Protein AF-A0A0C4Y9B1-F1 (afdb_monomer)

Structure (mmCIF, N/CA/C/O backbone):
data_AF-A0A0C4Y9B1-F1
#
_entry.id   AF-A0A0C4Y9B1-F1
#
loop_
_atom_site.group_PDB
_atom_site.id
_atom_site.type_symbol
_atom_site.label_atom_id
_atom_site.label_alt_id
_atom_site.label_comp_id
_atom_site.label_asym_id
_atom_site.label_entity_id
_atom_site.label_seq_id
_atom_site.pdbx_PDB_ins_code
_atom_site.Cartn_x
_atom_site.Cartn_y
_atom_site.Cartn_z
_atom_site.occupancy
_atom_site.B_iso_or_equiv
_atom_site.auth_seq_id
_atom_site.auth_comp_id
_atom_site.auth_asym_id
_atom_site.auth_atom_id
_atom_site.pdbx_PDB_model_num
ATOM 1 N N . MET A 1 1 ? -3.263 -5.135 20.969 1.00 32.53 1 MET A N 1
ATOM 2 C CA . MET A 1 1 ? -2.831 -5.741 19.691 1.00 32.53 1 MET A CA 1
ATOM 3 C C . MET A 1 1 ? -3.818 -5.297 18.628 1.00 32.53 1 MET A C 1
ATOM 5 O O . MET A 1 1 ? -5.008 -5.375 18.894 1.00 32.53 1 MET A O 1
ATOM 9 N N . MET A 1 2 ? -3.345 -4.791 17.492 1.00 37.66 2 MET A N 1
ATOM 10 C CA . MET A 1 2 ? -4.197 -4.364 16.378 1.00 37.66 2 MET A CA 1
ATOM 11 C C . MET A 1 2 ? -4.098 -5.418 15.277 1.00 37.66 2 MET A C 1
ATOM 13 O O . MET A 1 2 ? -2.991 -5.728 14.841 1.00 37.66 2 MET A O 1
ATOM 17 N N . ILE A 1 3 ? -5.230 -5.993 14.874 1.00 51.34 3 ILE A N 1
ATOM 18 C CA . I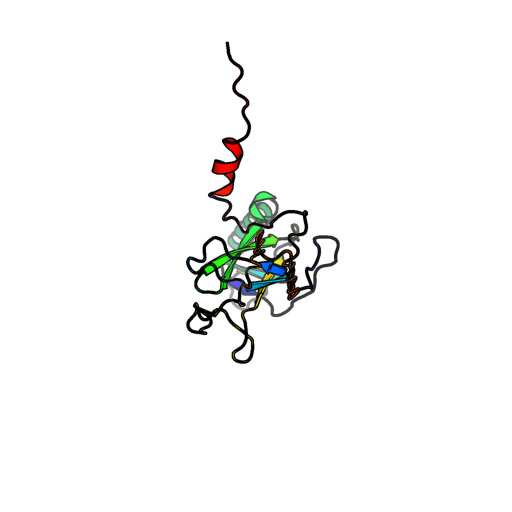LE A 1 3 ? -5.309 -6.931 13.748 1.00 51.34 3 ILE A CA 1
ATOM 19 C C . ILE A 1 3 ? -6.071 -6.221 12.631 1.00 51.34 3 ILE A C 1
ATOM 21 O O . ILE A 1 3 ? -7.162 -5.700 12.860 1.00 51.34 3 ILE A O 1
ATOM 25 N N . VAL A 1 4 ? -5.484 -6.193 11.435 1.00 55.16 4 VAL A N 1
ATOM 26 C CA . VAL A 1 4 ? -6.086 -5.598 10.236 1.00 55.16 4 VAL A CA 1
ATOM 27 C C . VAL A 1 4 ? -6.413 -6.719 9.257 1.00 55.16 4 VAL A C 1
ATOM 29 O O . VAL A 1 4 ? -5.535 -7.509 8.911 1.00 55.16 4 VAL A O 1
ATOM 32 N N . ALA A 1 5 ? -7.669 -6.784 8.813 1.00 50.16 5 ALA A N 1
ATOM 33 C CA . ALA A 1 5 ? -8.114 -7.686 7.755 1.00 50.16 5 ALA A CA 1
ATOM 34 C C . ALA A 1 5 ? -8.510 -6.865 6.519 1.00 50.16 5 ALA A C 1
ATOM 36 O O . ALA A 1 5 ? -9.273 -5.901 6.615 1.00 50.16 5 ALA A O 1
ATOM 37 N N . LEU A 1 6 ? -7.975 -7.239 5.356 1.00 62.34 6 LEU A N 1
ATOM 38 C CA . LEU A 1 6 ? -8.287 -6.609 4.072 1.00 62.34 6 LEU A CA 1
ATOM 39 C C . LEU A 1 6 ? -9.247 -7.518 3.297 1.00 62.34 6 LEU A C 1
ATOM 41 O O . LEU A 1 6 ? -8.957 -8.701 3.112 1.00 62.34 6 LEU A O 1
ATOM 45 N N . ALA A 1 7 ? -10.389 -6.983 2.858 1.00 57.16 7 ALA A N 1
ATOM 46 C CA . ALA A 1 7 ? -11.336 -7.725 2.028 1.00 57.16 7 ALA A CA 1
ATOM 47 C C . ALA A 1 7 ? -10.800 -7.896 0.592 1.00 57.16 7 ALA A C 1
ATOM 49 O O . ALA A 1 7 ? -9.982 -7.105 0.121 1.00 57.16 7 ALA A O 1
ATOM 50 N N . LYS A 1 8 ? -11.291 -8.917 -0.129 1.00 62.53 8 LYS A N 1
ATOM 51 C CA . LYS A 1 8 ? -10.978 -9.173 -1.554 1.00 62.53 8 LYS A CA 1
ATOM 52 C C . LYS A 1 8 ? -11.683 -8.182 -2.505 1.00 62.53 8 LYS A C 1
ATOM 54 O O . LYS A 1 8 ? -11.513 -8.256 -3.721 1.00 62.53 8 LYS A O 1
ATOM 59 N N . ASP A 1 9 ? -12.471 -7.264 -1.961 1.00 70.75 9 ASP A N 1
ATOM 60 C CA . ASP A 1 9 ? -13.374 -6.410 -2.720 1.00 70.75 9 ASP A CA 1
ATOM 61 C C . ASP A 1 9 ? -12.625 -5.180 -3.239 1.00 70.75 9 ASP A C 1
ATOM 63 O O . ASP A 1 9 ? -12.443 -4.185 -2.538 1.00 70.75 9 ASP A O 1
ATOM 67 N N . TYR A 1 10 ? -12.155 -5.283 -4.480 1.00 75.62 10 TYR A N 1
ATOM 68 C CA . TYR A 1 10 ? -11.669 -4.149 -5.257 1.00 75.62 10 TYR A CA 1
ATOM 69 C C . TYR A 1 10 ? -12.849 -3.484 -5.966 1.00 75.62 10 TYR A C 1
ATOM 71 O O . TYR A 1 10 ? -13.583 -4.145 -6.707 1.00 75.62 10 TYR A O 1
ATOM 79 N N . VAL A 1 11 ? -13.003 -2.174 -5.776 1.00 83.69 11 VAL A N 1
ATOM 80 C CA . VAL A 1 11 ? -13.941 -1.344 -6.536 1.00 83.69 11 VAL A CA 1
ATOM 81 C C . VAL A 1 11 ? -13.133 -0.273 -7.273 1.00 83.69 11 VAL A C 1
ATOM 83 O O . VAL A 1 11 ? -12.327 0.411 -6.643 1.00 83.69 11 VAL A O 1
ATOM 86 N N . PRO A 1 12 ? -13.283 -0.113 -8.599 1.00 80.56 12 PRO A N 1
ATOM 87 C CA . PRO A 1 12 ? -12.592 0.956 -9.309 1.00 80.56 12 PRO A CA 1
ATOM 88 C C . PRO A 1 12 ? -13.104 2.323 -8.838 1.00 80.56 12 PRO A C 1
ATOM 90 O O . PRO A 1 12 ? -14.313 2.536 -8.741 1.00 80.56 12 PRO A O 1
ATOM 93 N N . VAL A 1 13 ? -12.182 3.252 -8.575 1.00 82.94 13 VAL A N 1
ATOM 94 C CA . VAL A 1 13 ? -12.509 4.631 -8.165 1.00 82.94 13 VAL A CA 1
ATOM 95 C C . VAL A 1 13 ? -13.160 5.378 -9.330 1.00 82.94 13 VAL A C 1
ATOM 97 O O . VAL A 1 13 ? -12.768 5.177 -10.486 1.00 82.94 13 VAL A O 1
ATOM 100 N N . SER A 1 14 ? -14.114 6.273 -9.041 1.00 77.44 14 SER A N 1
ATOM 101 C CA . SER A 1 14 ? -14.621 7.217 -10.045 1.00 77.44 14 SER A CA 1
ATOM 102 C C . SER A 1 14 ? -13.496 8.131 -10.556 1.00 77.44 14 SER A C 1
ATOM 104 O O . SER A 1 14 ? -12.509 8.392 -9.866 1.00 77.44 14 SER A O 1
ATOM 106 N N . GLY A 1 15 ? -13.637 8.651 -11.778 1.00 74.88 15 GLY A N 1
ATOM 107 C CA . GLY A 1 15 ? -12.625 9.514 -12.406 1.00 74.88 15 GLY A CA 1
ATOM 108 C C . GLY A 1 15 ? -12.400 10.874 -11.726 1.00 74.88 15 GLY A C 1
ATOM 109 O O . GLY A 1 15 ? -11.595 11.659 -12.220 1.00 74.88 15 GLY A O 1
ATOM 110 N N . ASP A 1 16 ? -13.092 11.167 -10.622 1.00 76.56 16 ASP A N 1
ATOM 111 C CA . ASP A 1 16 ? -13.051 12.465 -9.939 1.00 76.56 16 ASP A CA 1
ATOM 112 C C . ASP A 1 16 ? -11.804 12.646 -9.061 1.00 76.56 16 ASP A C 1
ATOM 114 O O . ASP A 1 16 ? -11.377 13.772 -8.812 1.00 76.56 16 ASP A O 1
ATOM 118 N N . PHE A 1 17 ? -11.213 11.553 -8.567 1.00 67.25 17 PHE A N 1
ATOM 119 C CA . PHE A 1 17 ? -10.066 11.630 -7.658 1.00 67.25 17 PHE A CA 1
ATOM 120 C C . PHE A 1 17 ? -8.735 11.704 -8.401 1.00 67.25 17 PHE A C 1
ATOM 122 O O . PHE A 1 17 ? -7.834 12.448 -8.014 1.00 67.25 17 PHE A O 1
ATOM 129 N N . SER A 1 18 ? -8.595 10.911 -9.461 1.00 70.44 18 SER A N 1
ATOM 130 C CA . SER A 1 18 ? -7.448 10.979 -10.351 1.00 70.44 18 SER A CA 1
ATOM 131 C C . SER A 1 18 ? -7.716 10.222 -11.655 1.00 70.44 18 SER A C 1
ATOM 133 O O . SER A 1 18 ? -8.688 9.476 -11.791 1.00 70.44 18 SER A O 1
ATOM 135 N N . ARG A 1 19 ? -6.829 10.417 -12.631 1.00 78.38 19 ARG A N 1
ATOM 136 C CA . ARG A 1 19 ? -6.880 9.727 -13.914 1.00 78.38 19 ARG A CA 1
ATOM 137 C C . ARG A 1 19 ? -6.319 8.312 -13.773 1.00 78.38 19 ARG A C 1
ATOM 139 O O . ARG A 1 19 ? -5.150 8.134 -13.445 1.00 78.38 19 ARG A O 1
ATOM 146 N N . GLN A 1 20 ? -7.129 7.310 -14.105 1.00 79.50 20 GLN A N 1
ATOM 147 C CA . GLN A 1 20 ? -6.614 5.964 -14.352 1.00 79.50 20 GLN A CA 1
ATOM 148 C C . GLN A 1 20 ? -5.718 5.998 -15.597 1.00 79.50 20 GLN A C 1
ATOM 150 O O . GLN A 1 20 ? -6.150 6.437 -16.668 1.00 79.50 20 GLN A O 1
ATOM 155 N N . VAL A 1 21 ? -4.471 5.551 -15.457 1.00 84.38 21 VAL A N 1
ATOM 156 C CA . VAL A 1 21 ? -3.518 5.471 -16.569 1.00 84.38 21 VAL A CA 1
ATOM 157 C C . VAL A 1 21 ? -3.590 4.056 -17.127 1.00 84.38 21 VAL A C 1
ATOM 159 O O . VAL A 1 21 ? -2.920 3.137 -16.654 1.00 84.38 21 VAL A O 1
ATOM 162 N N . GLY A 1 22 ? -4.505 3.873 -18.082 1.00 84.31 22 GLY A N 1
ATOM 163 C CA . GLY A 1 22 ? -4.752 2.578 -18.721 1.00 84.31 22 GLY A CA 1
ATOM 164 C C . GLY A 1 22 ? -3.668 2.164 -19.718 1.00 84.31 22 GLY A C 1
ATOM 165 O O . GLY A 1 22 ? -3.487 0.965 -19.944 1.00 84.31 22 GLY A O 1
ATOM 166 N N . ASP A 1 23 ? -2.946 3.136 -20.275 1.00 92.31 23 ASP A N 1
ATOM 167 C CA . ASP A 1 23 ? -1.876 2.919 -21.246 1.00 92.31 23 ASP A CA 1
ATOM 168 C C . ASP A 1 23 ? -0.535 2.693 -20.543 1.00 92.31 23 ASP A C 1
ATOM 170 O O . ASP A 1 23 ? -0.234 3.328 -19.537 1.00 92.31 23 ASP A O 1
ATOM 174 N N . ASP A 1 24 ? 0.271 1.772 -21.074 1.00 92.50 24 ASP A N 1
ATOM 175 C CA . ASP A 1 24 ? 1.625 1.521 -20.577 1.00 92.50 24 ASP A CA 1
ATOM 176 C C . ASP A 1 24 ? 2.508 2.762 -20.819 1.00 92.50 24 ASP A C 1
ATOM 178 O O . ASP A 1 24 ? 2.794 3.110 -21.967 1.00 92.50 24 ASP A O 1
ATOM 182 N N . GLU A 1 25 ? 2.999 3.385 -19.748 1.00 92.62 25 GLU A N 1
ATOM 183 C CA . GLU A 1 25 ? 3.989 4.460 -19.818 1.00 92.62 25 GLU A CA 1
ATOM 184 C C . GLU A 1 25 ? 5.400 3.906 -19.630 1.00 92.62 25 GLU A C 1
ATOM 186 O O . GLU A 1 25 ? 5.662 3.065 -18.770 1.00 92.62 25 GLU A O 1
ATOM 191 N N . TRP A 1 26 ? 6.333 4.372 -20.452 1.00 92.38 26 TRP A N 1
ATOM 192 C CA . TRP A 1 26 ? 7.733 3.978 -20.357 1.00 92.38 26 TRP A CA 1
ATOM 193 C C . TRP A 1 26 ? 8.410 4.713 -19.207 1.00 92.38 26 TRP A C 1
ATOM 195 O O . TRP A 1 26 ? 8.411 5.943 -19.168 1.00 92.38 26 TRP A O 1
ATOM 205 N N . ILE A 1 27 ? 9.030 3.961 -18.302 1.00 93.50 27 ILE A N 1
ATOM 206 C CA . ILE A 1 27 ? 9.718 4.513 -17.138 1.00 93.50 27 ILE A CA 1
ATOM 207 C C . ILE A 1 27 ? 11.128 3.944 -17.003 1.00 93.50 27 ILE A C 1
ATOM 209 O O . ILE A 1 27 ? 11.396 2.788 -17.338 1.00 93.50 27 ILE A O 1
ATOM 213 N N . THR A 1 28 ? 12.010 4.756 -16.431 1.00 92.88 28 THR A N 1
ATOM 214 C CA . THR A 1 28 ? 13.295 4.317 -15.888 1.00 92.88 28 THR A CA 1
ATOM 215 C C . THR A 1 28 ? 13.247 4.553 -14.389 1.00 92.88 28 THR A C 1
ATOM 217 O O . THR A 1 28 ? 12.944 5.663 -13.952 1.00 92.88 28 THR A O 1
ATOM 220 N N . VAL A 1 29 ? 13.521 3.521 -13.594 1.00 90.50 29 VAL A N 1
ATOM 221 C CA . VAL A 1 29 ? 13.530 3.647 -12.132 1.00 90.50 29 VAL A CA 1
ATOM 222 C C . VAL A 1 29 ? 14.827 4.350 -11.716 1.00 90.50 29 VAL A C 1
ATOM 224 O O . VAL A 1 29 ? 15.897 3.817 -11.999 1.00 90.50 29 VAL A O 1
ATOM 227 N N . PRO A 1 30 ? 14.781 5.512 -11.035 1.00 89.69 30 PRO A N 1
ATOM 228 C CA . PRO A 1 30 ? 15.995 6.268 -10.709 1.00 89.69 30 PRO A CA 1
ATOM 229 C C . PRO A 1 30 ? 17.004 5.505 -9.837 1.00 89.69 30 PRO A C 1
ATOM 231 O O . PRO A 1 30 ? 18.202 5.738 -9.946 1.00 89.69 30 PRO A O 1
ATOM 234 N N . ALA A 1 31 ? 16.520 4.596 -8.987 1.00 92.31 31 ALA A N 1
ATOM 235 C CA . ALA A 1 31 ? 17.339 3.778 -8.092 1.00 92.31 31 ALA A CA 1
ATOM 236 C C . ALA A 1 31 ? 17.841 2.465 -8.726 1.00 92.31 31 ALA A C 1
ATOM 238 O O . ALA A 1 31 ? 18.533 1.696 -8.065 1.00 92.31 31 ALA A O 1
ATOM 239 N N . ASP A 1 32 ? 17.487 2.175 -9.981 1.00 93.81 32 ASP A N 1
ATOM 240 C CA . ASP A 1 32 ? 17.965 0.974 -10.662 1.00 93.81 32 ASP A CA 1
ATOM 241 C C . ASP A 1 32 ? 19.367 1.197 -11.242 1.00 93.81 32 ASP A C 1
ATOM 243 O O . ASP A 1 32 ? 19.531 1.855 -12.271 1.00 93.81 32 ASP A O 1
ATOM 247 N N . GLU A 1 33 ? 20.381 0.593 -10.620 1.00 94.31 33 GLU A N 1
ATOM 248 C CA . GLU A 1 33 ? 21.788 0.685 -11.045 1.00 94.31 33 GLU A CA 1
ATOM 249 C C . GLU A 1 33 ? 22.009 0.225 -12.494 1.00 94.31 33 GLU A C 1
ATOM 251 O O . GLU A 1 33 ? 22.915 0.698 -13.183 1.00 94.31 33 GLU A O 1
ATOM 256 N N . LYS A 1 34 ? 21.160 -0.684 -12.987 1.00 94.19 34 LYS A N 1
ATOM 257 C CA . LYS A 1 34 ? 21.246 -1.223 -14.349 1.00 94.19 34 LYS A CA 1
ATOM 258 C C . LYS A 1 34 ? 20.659 -0.275 -15.398 1.00 94.19 34 LYS A C 1
ATOM 260 O O . LYS A 1 34 ? 20.871 -0.489 -16.599 1.00 94.19 34 LYS A O 1
ATOM 265 N N . GLY A 1 35 ? 19.935 0.765 -14.975 1.00 91.88 35 GLY A N 1
ATOM 266 C CA . GLY A 1 35 ? 19.254 1.707 -15.859 1.00 91.88 35 GLY A CA 1
ATOM 267 C C . GLY A 1 35 ? 18.346 0.987 -16.856 1.00 91.88 35 GLY A C 1
ATOM 268 O O . GLY A 1 35 ? 18.450 1.223 -18.065 1.00 91.88 35 GLY A O 1
ATOM 269 N N . ARG A 1 36 ? 17.553 0.026 -16.371 1.00 94.25 36 ARG A N 1
ATOM 270 C CA . ARG A 1 36 ? 16.594 -0.729 -17.181 1.00 94.25 36 ARG A CA 1
ATOM 271 C C . ARG A 1 36 ? 15.358 0.116 -17.441 1.00 94.25 36 ARG A C 1
ATOM 273 O O . ARG A 1 36 ? 14.970 0.964 -16.635 1.00 94.25 36 ARG A O 1
ATOM 280 N N . ILE A 1 37 ? 14.731 -0.148 -18.579 1.00 94.50 37 ILE A N 1
ATOM 281 C CA . ILE A 1 37 ? 13.488 0.504 -18.977 1.00 94.50 37 ILE A CA 1
ATOM 282 C C . ILE A 1 37 ? 12.345 -0.479 -18.772 1.00 94.50 37 ILE A C 1
ATOM 284 O O . ILE A 1 37 ? 12.388 -1.615 -19.249 1.00 94.50 37 ILE A O 1
ATOM 288 N N . PHE A 1 38 ? 11.301 -0.019 -18.098 1.00 95.75 38 PHE A N 1
ATOM 289 C CA . PHE A 1 38 ? 10.091 -0.786 -17.843 1.00 95.75 38 PHE A CA 1
ATOM 290 C C . PHE A 1 38 ? 8.871 -0.048 -18.376 1.00 95.75 38 PHE A C 1
ATOM 292 O O . PHE A 1 38 ? 8.936 1.121 -18.756 1.00 95.75 38 PHE A O 1
ATOM 299 N N . LYS A 1 39 ? 7.744 -0.751 -18.399 1.00 95.38 39 LYS A N 1
ATOM 300 C CA . LYS A 1 39 ? 6.432 -0.143 -18.597 1.00 95.38 39 LYS A CA 1
ATOM 301 C C . LYS A 1 39 ? 5.712 -0.075 -17.257 1.00 95.38 39 LYS A C 1
ATOM 303 O O . LYS A 1 39 ? 5.778 -1.027 -16.480 1.00 95.38 39 LYS A O 1
ATOM 308 N N . LEU A 1 40 ? 5.028 1.026 -16.993 1.00 94.81 40 LEU A N 1
ATOM 309 C CA . LEU A 1 40 ? 4.217 1.243 -15.807 1.00 94.81 40 LEU A CA 1
ATOM 310 C C . LEU A 1 40 ? 2.796 1.585 -16.235 1.00 94.81 40 LEU A C 1
ATOM 312 O O . LEU A 1 40 ? 2.576 2.472 -17.054 1.00 94.81 40 LEU A O 1
ATOM 316 N N . ARG A 1 41 ? 1.829 0.903 -15.630 1.00 94.44 41 ARG A N 1
ATOM 317 C CA . ARG A 1 41 ? 0.446 1.374 -15.556 1.00 94.44 41 ARG A CA 1
ATOM 318 C C . ARG A 1 41 ? 0.094 1.662 -14.119 1.00 94.44 41 ARG A C 1
ATOM 320 O O . ARG A 1 41 ? 0.623 1.029 -13.208 1.00 94.44 41 ARG A O 1
ATOM 327 N N . GLN A 1 42 ? -0.832 2.585 -13.925 1.00 92.94 42 GLN A N 1
ATOM 328 C CA . GLN A 1 42 ? -1.350 2.895 -12.606 1.00 92.94 42 GLN A CA 1
ATOM 329 C C . GLN A 1 42 ? -2.839 2.597 -12.575 1.00 92.94 42 GLN A C 1
ATOM 331 O O . GLN A 1 42 ? -3.636 3.194 -13.302 1.00 92.94 42 GLN A O 1
ATOM 336 N N . MET A 1 43 ? -3.208 1.688 -11.681 1.00 91.25 43 MET A N 1
ATOM 337 C CA . MET A 1 43 ? -4.595 1.429 -11.342 1.00 91.25 43 MET A CA 1
ATOM 338 C C . MET A 1 43 ? -4.943 2.186 -10.065 1.00 91.25 43 MET A C 1
ATOM 340 O O . MET A 1 43 ? -4.117 2.314 -9.164 1.00 91.25 43 MET A O 1
ATOM 344 N N . GLN A 1 44 ? -6.175 2.669 -9.973 1.00 91.25 44 GLN A N 1
ATOM 345 C CA . GLN A 1 44 ? -6.712 3.192 -8.723 1.00 91.25 44 GLN A CA 1
ATOM 346 C C . GLN A 1 44 ? -7.869 2.336 -8.260 1.00 91.25 44 GLN A C 1
ATOM 348 O O . GLN A 1 44 ? -8.677 1.883 -9.072 1.00 91.25 44 GLN A O 1
ATOM 353 N N . GLY A 1 45 ? -7.921 2.095 -6.959 1.00 91.12 45 GLY A N 1
ATOM 354 C CA . GLY A 1 45 ? -8.972 1.311 -6.331 1.00 91.12 45 GLY A CA 1
ATOM 355 C C . GLY A 1 45 ? -9.435 1.942 -5.039 1.00 91.12 45 GLY A C 1
ATOM 356 O O . GLY A 1 45 ? -8.632 2.523 -4.312 1.00 91.12 45 GLY A O 1
ATOM 357 N N . ASP A 1 46 ? -10.717 1.772 -4.757 1.00 91.94 46 ASP A N 1
ATOM 358 C CA . ASP A 1 46 ? -11.236 1.851 -3.407 1.00 91.94 46 ASP A CA 1
ATOM 359 C C . ASP A 1 46 ? -11.271 0.418 -2.856 1.00 91.94 46 ASP A C 1
ATOM 361 O O . ASP A 1 46 ? -11.824 -0.507 -3.462 1.00 91.94 46 ASP A O 1
ATOM 365 N N . ARG A 1 47 ? -10.630 0.222 -1.705 1.00 90.75 47 ARG A N 1
ATOM 366 C CA . ARG A 1 47 ? -10.561 -1.042 -0.979 1.00 90.75 47 ARG A CA 1
ATOM 367 C C . ARG A 1 47 ? -11.193 -0.866 0.385 1.00 90.75 47 ARG A C 1
ATOM 369 O O . ARG A 1 47 ? -10.806 0.004 1.163 1.00 90.75 47 ARG A O 1
ATOM 376 N N . ARG A 1 48 ? -12.145 -1.735 0.710 1.00 90.62 48 ARG A N 1
ATOM 377 C CA . ARG A 1 48 ? -12.733 -1.771 2.048 1.00 90.62 48 ARG A CA 1
ATOM 378 C C . ARG A 1 48 ? -11.825 -2.560 2.988 1.00 90.62 48 ARG A C 1
ATOM 380 O O . ARG A 1 48 ? -11.449 -3.697 2.700 1.00 90.62 48 ARG A O 1
ATOM 387 N N . ALA A 1 49 ? -11.488 -1.959 4.118 1.00 91.62 49 ALA A N 1
ATOM 388 C CA . ALA A 1 49 ? -10.761 -2.607 5.198 1.00 91.62 49 ALA A CA 1
ATOM 389 C C . ALA A 1 49 ? -11.552 -2.487 6.501 1.00 91.62 49 ALA A C 1
ATOM 391 O O . ALA A 1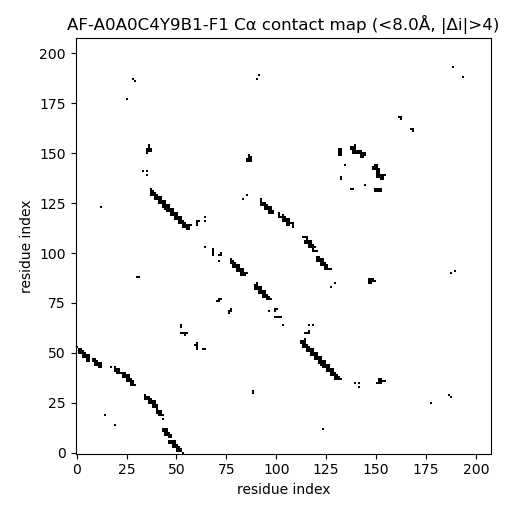 49 ? -12.358 -1.573 6.673 1.00 91.62 49 ALA A O 1
ATOM 392 N N . GLN A 1 50 ? -11.327 -3.428 7.413 1.00 91.62 50 GLN A N 1
ATOM 393 C CA . GLN A 1 50 ? -11.940 -3.413 8.735 1.00 91.62 50 GLN A CA 1
ATOM 394 C C . GLN A 1 50 ? -10.850 -3.393 9.799 1.00 91.62 50 GLN A C 1
ATOM 396 O O . GLN A 1 50 ? -9.913 -4.196 9.774 1.00 91.62 50 GLN A O 1
ATOM 401 N N . LEU A 1 51 ? -10.987 -2.465 10.738 1.00 92.38 51 LEU A N 1
ATOM 402 C CA . LEU A 1 51 ? -10.188 -2.408 11.949 1.00 92.38 51 LEU A CA 1
ATOM 403 C C . LEU A 1 51 ? -10.969 -3.083 13.074 1.00 92.38 51 LEU A C 1
ATOM 405 O O . LEU A 1 51 ? -12.067 -2.640 13.402 1.00 92.38 51 LEU A O 1
ATOM 409 N N . LEU A 1 52 ? -10.384 -4.106 13.696 1.00 95.62 52 LEU A N 1
ATOM 410 C CA . LEU A 1 52 ? -10.933 -4.734 14.895 1.00 95.62 52 LEU A CA 1
ATOM 411 C C . LEU A 1 52 ? -10.215 -4.213 16.143 1.00 95.62 52 LEU A C 1
ATOM 413 O O . LEU A 1 52 ? -9.000 -4.365 16.293 1.00 95.62 52 LEU A O 1
ATOM 417 N N . ILE A 1 53 ? -10.986 -3.649 17.064 1.00 95.06 53 ILE A N 1
ATOM 418 C CA . ILE A 1 53 ? -10.546 -3.231 18.391 1.00 95.06 53 ILE A CA 1
ATOM 419 C C . ILE A 1 53 ? -11.067 -4.258 19.389 1.00 95.06 53 ILE A C 1
ATOM 421 O O . ILE A 1 53 ? -12.273 -4.451 19.519 1.00 95.06 53 ILE A O 1
ATOM 425 N N . ALA A 1 54 ? -10.148 -4.904 20.100 1.00 96.25 54 ALA A N 1
ATOM 426 C CA . ALA A 1 54 ? -10.459 -5.887 21.127 1.00 96.25 54 ALA A CA 1
ATOM 427 C C . ALA A 1 54 ? -9.936 -5.407 22.484 1.00 96.25 54 ALA A C 1
ATOM 429 O O . ALA A 1 54 ? -8.749 -5.094 22.615 1.00 96.25 54 ALA A O 1
ATOM 430 N N . ALA A 1 55 ? -10.806 -5.366 23.492 1.00 96.62 55 ALA A N 1
ATOM 431 C CA . ALA A 1 55 ? -10.437 -5.059 24.872 1.00 96.62 55 ALA A CA 1
ATOM 432 C C . ALA A 1 55 ? -11.249 -5.908 25.857 1.00 96.62 55 ALA A C 1
ATOM 434 O O . ALA A 1 55 ? -12.296 -6.442 25.503 1.00 96.62 55 ALA A O 1
ATOM 435 N N . ALA A 1 56 ? -10.770 -6.027 27.096 1.00 96.31 56 ALA A N 1
ATOM 436 C CA . ALA A 1 56 ? -11.472 -6.791 28.128 1.00 96.31 56 ALA A CA 1
ATOM 437 C C . ALA A 1 56 ? -12.760 -6.096 28.609 1.00 96.31 56 ALA A C 1
ATOM 439 O O . ALA A 1 56 ? -13.751 -6.756 28.904 1.00 96.31 56 ALA A O 1
ATOM 440 N N . GLU A 1 57 ? -12.745 -4.762 28.653 1.00 95.62 57 GLU A N 1
ATOM 441 C CA . GLU A 1 57 ? -13.836 -3.925 29.157 1.00 95.62 57 GLU A CA 1
ATOM 442 C C . GLU A 1 57 ? -14.385 -3.005 28.063 1.00 95.62 57 GLU A C 1
ATOM 444 O O . 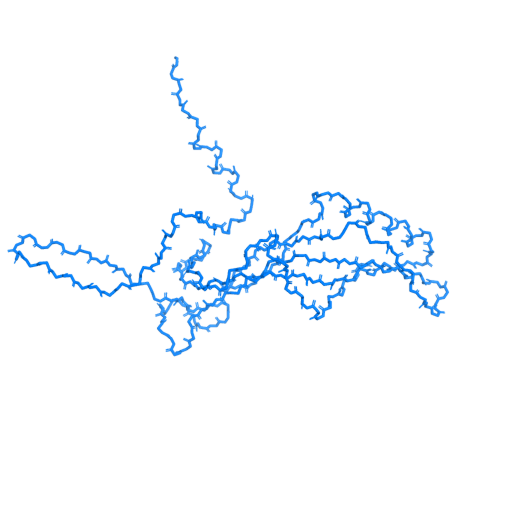GLU A 1 57 ? -13.636 -2.503 27.217 1.00 95.62 57 GLU A O 1
ATOM 449 N N . GLU A 1 58 ? -15.686 -2.720 28.128 1.00 95.12 58 GLU A N 1
ATOM 450 C CA . GLU A 1 58 ? -16.380 -1.899 27.134 1.00 95.12 58 GLU A CA 1
ATOM 451 C C . GLU A 1 58 ? -15.844 -0.463 27.076 1.00 95.12 58 GLU A C 1
ATOM 453 O O . GLU A 1 58 ? -15.570 0.053 25.993 1.00 95.12 58 GLU A O 1
ATOM 458 N N . GLU A 1 59 ? -15.620 0.172 28.228 1.00 96.44 59 GLU A N 1
ATOM 459 C CA . GLU A 1 59 ? -15.118 1.552 28.285 1.00 96.44 59 GLU A CA 1
ATOM 460 C C . GLU A 1 59 ? -13.694 1.668 27.717 1.00 96.44 59 GLU A C 1
ATOM 462 O O . GLU A 1 59 ? -13.344 2.646 27.048 1.00 96.44 59 GLU A O 1
ATOM 467 N N . SER A 1 60 ? -12.881 0.622 27.894 1.00 96.69 60 SER A N 1
ATOM 468 C CA . SER A 1 60 ? -11.553 0.533 27.285 1.00 96.69 60 SER A CA 1
ATOM 469 C C . SER A 1 60 ? -11.648 0.425 25.760 1.00 96.69 60 SER A C 1
ATOM 471 O O . SER A 1 60 ? -10.977 1.174 25.051 1.00 96.69 60 SER A O 1
ATOM 473 N N . ALA A 1 61 ? -12.521 -0.440 25.231 1.00 96.06 61 ALA A N 1
ATOM 474 C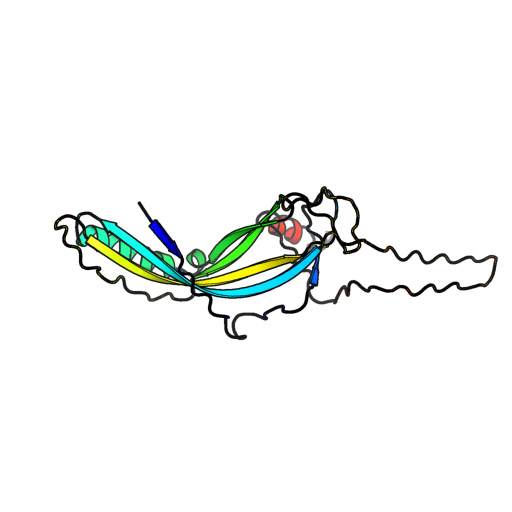 CA . ALA A 1 61 ? -12.726 -0.545 23.786 1.00 96.06 61 ALA A CA 1
ATOM 475 C C . ALA A 1 61 ? -13.258 0.772 23.193 1.00 96.06 61 ALA A C 1
ATOM 477 O O . ALA A 1 61 ? -12.754 1.245 22.174 1.00 96.06 61 ALA A O 1
ATOM 478 N N . ARG A 1 62 ? -14.235 1.400 23.861 1.00 96.12 62 ARG A N 1
ATOM 479 C CA . ARG A 1 62 ? -14.856 2.659 23.433 1.00 96.12 62 ARG A CA 1
ATOM 480 C C . ARG A 1 62 ? -13.861 3.817 23.422 1.00 96.12 62 ARG A C 1
ATOM 482 O O . ARG A 1 62 ? -13.854 4.597 22.473 1.00 96.12 62 ARG A O 1
ATOM 489 N N . SER A 1 63 ? -13.001 3.922 24.436 1.00 97.38 63 SER A N 1
ATOM 490 C CA . SER A 1 63 ? -11.973 4.970 24.485 1.00 97.38 63 SER A CA 1
ATOM 491 C C . SER A 1 63 ? -10.918 4.802 23.385 1.00 97.38 63 SER A C 1
ATOM 493 O O . SER A 1 63 ? -10.552 5.792 22.751 1.00 97.38 63 SER A O 1
ATOM 495 N N . LEU A 1 64 ? -10.495 3.567 23.087 1.00 96.88 64 LEU A N 1
ATOM 496 C CA . LEU A 1 64 ? -9.603 3.269 21.959 1.00 96.88 64 LEU A CA 1
ATOM 497 C C . LEU A 1 64 ? -10.253 3.601 20.613 1.00 96.88 64 LEU A C 1
ATOM 499 O O . LEU A 1 64 ? -9.625 4.236 19.767 1.00 96.88 64 LEU A O 1
ATOM 503 N N . ALA A 1 65 ? -11.518 3.222 20.428 1.00 95.88 65 ALA A N 1
ATOM 504 C CA . ALA A 1 65 ? -12.268 3.540 19.219 1.00 95.88 65 ALA A CA 1
ATOM 505 C C . ALA A 1 65 ? -12.415 5.053 19.019 1.00 95.88 65 ALA A C 1
ATOM 507 O O . ALA A 1 65 ? -12.135 5.555 17.935 1.00 95.88 65 ALA A O 1
ATOM 508 N N . ALA A 1 66 ? -12.770 5.798 20.070 1.00 95.44 66 ALA A N 1
ATOM 509 C CA . ALA A 1 66 ? -12.890 7.252 20.006 1.00 95.44 66 ALA A CA 1
ATOM 510 C C . ALA A 1 66 ? -11.556 7.927 19.646 1.00 95.44 66 ALA A C 1
ATOM 512 O O . ALA A 1 66 ? -11.525 8.820 18.800 1.00 95.44 66 ALA A O 1
ATOM 513 N N . GLN A 1 67 ? -10.445 7.478 20.240 1.00 95.44 67 GLN A N 1
ATOM 514 C CA . GLN A 1 67 ? -9.111 7.980 19.900 1.00 95.44 67 GLN A CA 1
ATOM 515 C C . GLN A 1 67 ? -8.740 7.676 18.447 1.00 95.44 67 GLN A C 1
ATOM 517 O O . GLN A 1 67 ? -8.212 8.552 17.765 1.00 95.44 67 GLN A O 1
ATOM 522 N N . PHE A 1 68 ? -9.052 6.474 17.956 1.00 93.88 68 PHE A N 1
ATOM 523 C CA . PHE A 1 68 ? -8.832 6.117 16.558 1.00 93.88 68 PHE A CA 1
ATOM 524 C C . PHE A 1 68 ? -9.655 6.999 15.609 1.00 93.88 68 PHE A C 1
ATOM 526 O O . PHE A 1 68 ? -9.093 7.572 14.677 1.00 93.88 68 PHE A O 1
ATOM 533 N N . CYS A 1 69 ? -10.952 7.191 15.872 1.00 92.81 69 CYS A N 1
ATOM 534 C CA . CYS A 1 69 ? -11.804 8.055 15.052 1.00 92.81 69 CYS A CA 1
ATOM 535 C C . CYS A 1 69 ? -11.295 9.508 15.039 1.00 92.81 69 CYS A C 1
ATOM 537 O O . CYS A 1 69 ? -11.219 10.122 13.976 1.00 92.81 69 CYS A O 1
ATOM 539 N N . LEU A 1 70 ? -10.869 10.049 16.188 1.00 93.88 70 LEU A N 1
ATOM 540 C CA . LEU A 1 70 ? -10.250 11.381 16.264 1.00 93.88 70 LEU A CA 1
ATOM 541 C C . LEU A 1 70 ? -8.920 11.451 15.501 1.00 93.88 70 LEU A C 1
ATOM 543 O O . LEU A 1 70 ? -8.624 12.458 14.858 1.00 93.88 70 LEU A O 1
ATOM 547 N N . TRP A 1 71 ? -8.124 10.383 15.550 1.00 93.75 71 TRP A N 1
ATOM 548 C CA . TRP A 1 71 ? -6.863 10.295 14.825 1.00 93.75 71 TRP A CA 1
ATOM 549 C C . TRP A 1 71 ? -7.084 10.296 13.307 1.00 93.75 71 TRP A C 1
ATOM 551 O O . TRP A 1 71 ? -6.444 11.096 12.624 1.00 93.75 71 TRP A O 1
ATOM 561 N N . VAL A 1 72 ? -8.027 9.494 12.790 1.00 93.50 72 VAL A N 1
ATOM 562 C CA . VAL A 1 72 ? -8.413 9.466 11.361 1.00 93.50 72 VAL A CA 1
ATOM 563 C C . VAL A 1 72 ? -9.054 10.788 10.928 1.00 93.50 72 VAL A C 1
ATOM 565 O O . VAL A 1 72 ? -8.850 11.249 9.802 1.00 93.50 72 VAL A O 1
ATOM 568 N N . ALA A 1 73 ? -9.790 11.459 11.817 1.00 91.50 73 ALA A N 1
ATOM 569 C CA . ALA A 1 73 ? -10.372 12.765 11.526 1.00 91.50 73 ALA A CA 1
ATOM 570 C C . ALA A 1 73 ? -9.308 13.841 11.228 1.00 91.50 73 ALA A C 1
ATOM 572 O O . ALA A 1 73 ? -9.610 14.811 10.531 1.00 91.50 73 ALA A O 1
ATOM 573 N N . SER A 1 74 ? -8.056 13.665 11.654 1.00 93.00 74 SER A N 1
ATOM 574 C CA . SER A 1 74 ? -6.955 14.568 11.311 1.00 93.00 74 SER A CA 1
ATOM 575 C C . SER A 1 74 ? -6.434 14.316 9.889 1.00 93.00 74 SER A C 1
ATOM 577 O O . SER A 1 74 ? -5.924 13.243 9.581 1.00 93.00 74 SER A O 1
ATOM 579 N N . VAL A 1 75 ? -6.513 15.325 9.012 1.00 90.81 75 VAL A N 1
ATOM 580 C CA . VAL A 1 75 ? -6.060 15.261 7.603 1.00 90.81 75 VAL A CA 1
ATOM 581 C C . VAL A 1 75 ? -4.655 14.658 7.402 1.00 90.81 75 VAL A C 1
ATOM 583 O O . VAL A 1 75 ? -4.532 13.797 6.528 1.00 90.81 75 VAL A O 1
ATOM 586 N N . PRO A 1 76 ? -3.598 15.047 8.148 1.00 93.69 76 PRO A N 1
ATOM 587 C CA . PRO A 1 76 ? -2.261 14.476 7.950 1.00 93.69 76 PRO A CA 1
ATOM 588 C C . PRO A 1 76 ? -2.189 12.968 8.221 1.00 93.69 76 PRO A C 1
ATOM 590 O O . PRO A 1 76 ? -1.372 12.287 7.615 1.00 93.69 76 PRO A O 1
ATOM 593 N N . ASN A 1 77 ? -3.066 12.433 9.070 1.00 93.12 77 ASN A N 1
ATOM 594 C CA . ASN A 1 77 ? -3.047 11.027 9.474 1.00 93.12 77 ASN A CA 1
ATOM 595 C C . ASN A 1 77 ? -3.768 10.102 8.486 1.00 93.12 77 ASN A C 1
ATOM 597 O O . ASN A 1 77 ? -3.699 8.882 8.606 1.00 93.12 77 ASN A O 1
ATOM 601 N N . ARG A 1 78 ? -4.474 10.664 7.501 1.00 92.81 78 ARG A N 1
ATOM 602 C CA . ARG A 1 78 ? -5.249 9.881 6.530 1.00 92.81 78 ARG A CA 1
ATOM 603 C C . ARG A 1 78 ? -4.402 9.323 5.401 1.00 92.81 78 ARG A C 1
ATOM 605 O O . ARG A 1 78 ? -4.929 8.556 4.606 1.00 92.81 78 ARG A O 1
ATOM 612 N N . ARG A 1 79 ? -3.142 9.739 5.272 1.00 94.19 79 ARG A N 1
ATOM 613 C CA . ARG A 1 79 ? -2.263 9.339 4.171 1.00 94.19 79 ARG A CA 1
ATOM 614 C C . ARG A 1 79 ? -1.124 8.489 4.696 1.00 94.19 79 ARG A C 1
ATOM 616 O O . ARG A 1 79 ? -0.493 8.834 5.688 1.00 94.19 79 ARG A O 1
ATOM 623 N N . PHE A 1 80 ? -0.860 7.402 3.998 1.00 95.06 80 PHE A N 1
ATOM 624 C CA . PHE A 1 80 ? 0.279 6.532 4.242 1.00 95.06 80 PHE A CA 1
ATOM 625 C C . PHE A 1 80 ? 0.728 5.913 2.918 1.00 95.06 80 PHE A C 1
ATOM 627 O O . PHE A 1 80 ? 0.100 6.130 1.881 1.00 95.06 80 PHE A O 1
ATOM 634 N N . TYR A 1 81 ? 1.824 5.163 2.943 1.00 95.75 81 TYR A N 1
ATOM 635 C CA . TYR A 1 81 ? 2.358 4.511 1.755 1.00 95.75 81 TYR A CA 1
ATOM 636 C C . TYR A 1 81 ? 2.194 2.995 1.843 1.00 95.75 81 TYR A C 1
ATOM 638 O O . TYR A 1 81 ? 2.434 2.393 2.890 1.00 95.75 81 TYR A O 1
ATOM 646 N N . ALA A 1 82 ? 1.797 2.386 0.731 1.00 94.12 82 ALA A N 1
ATOM 647 C CA . ALA A 1 82 ? 1.902 0.956 0.501 1.00 94.12 82 ALA A CA 1
ATOM 648 C C . ALA A 1 82 ? 3.200 0.664 -0.257 1.00 94.12 82 ALA A C 1
ATOM 650 O O . ALA A 1 82 ? 3.515 1.332 -1.243 1.00 94.12 82 ALA A O 1
ATOM 651 N N . THR A 1 83 ? 3.942 -0.339 0.205 1.00 96.31 83 THR A N 1
ATOM 652 C CA . THR A 1 83 ? 5.188 -0.766 -0.434 1.00 96.31 83 THR A CA 1
ATOM 653 C C . THR A 1 83 ? 4.907 -1.849 -1.466 1.00 96.31 83 THR A C 1
ATOM 655 O O . THR A 1 83 ? 4.350 -2.897 -1.138 1.00 96.31 83 THR A O 1
ATOM 658 N N . TYR A 1 84 ? 5.333 -1.611 -2.702 1.00 95.19 84 TYR A N 1
ATOM 659 C CA . TYR A 1 84 ? 5.292 -2.571 -3.799 1.00 95.19 84 TYR A CA 1
ATOM 660 C C . TYR A 1 84 ? 6.712 -2.921 -4.212 1.00 95.19 84 TYR A C 1
ATOM 662 O O . TYR A 1 84 ? 7.491 -2.037 -4.553 1.00 95.19 84 TYR A O 1
ATOM 670 N N . ARG A 1 85 ? 7.047 -4.209 -4.205 1.00 95.69 85 ARG A N 1
ATOM 671 C CA . ARG A 1 85 ? 8.376 -4.677 -4.590 1.00 95.69 85 ARG A CA 1
ATOM 672 C C . ARG A 1 85 ? 8.419 -4.998 -6.080 1.00 95.69 85 ARG A C 1
ATOM 674 O O . ARG A 1 85 ? 7.591 -5.765 -6.569 1.00 95.69 85 ARG A O 1
ATOM 681 N N . PHE A 1 86 ? 9.375 -4.416 -6.796 1.00 96.06 86 PHE A N 1
ATOM 682 C CA . PHE A 1 86 ? 9.603 -4.680 -8.214 1.00 96.06 86 PHE A CA 1
ATOM 683 C C . PHE A 1 86 ? 11.075 -4.485 -8.576 1.00 96.06 86 PHE A C 1
ATOM 685 O O . PHE A 1 86 ? 11.671 -3.469 -8.214 1.00 96.06 86 PHE A O 1
ATOM 692 N N . ALA A 1 87 ? 11.639 -5.446 -9.315 1.00 95.12 87 ALA A N 1
ATOM 693 C CA . ALA A 1 87 ? 13.044 -5.452 -9.726 1.00 95.12 87 ALA A CA 1
ATOM 694 C C . ALA A 1 87 ? 14.025 -5.285 -8.550 1.00 95.12 87 ALA A C 1
ATOM 696 O O . ALA A 1 87 ? 15.014 -4.560 -8.653 1.00 95.12 87 ALA A O 1
ATOM 697 N N . GLY A 1 88 ? 13.703 -5.924 -7.418 1.00 94.56 88 GLY A N 1
ATOM 698 C CA . GLY A 1 88 ? 14.528 -5.906 -6.209 1.00 94.56 88 GLY A CA 1
ATOM 699 C C . GLY A 1 88 ? 14.433 -4.607 -5.411 1.00 94.56 88 GLY A C 1
ATOM 700 O O . GLY A 1 88 ? 15.094 -4.479 -4.382 1.00 94.56 88 GLY A O 1
ATOM 701 N N . LEU A 1 89 ? 13.606 -3.660 -5.862 1.00 95.56 89 LEU A N 1
ATOM 702 C CA . LEU A 1 89 ? 13.422 -2.347 -5.259 1.00 95.56 89 LEU A CA 1
ATOM 703 C C . LEU A 1 89 ? 12.027 -2.224 -4.646 1.00 95.56 89 LEU A C 1
ATOM 705 O O . LEU A 1 89 ? 11.036 -2.695 -5.210 1.00 95.56 89 LEU A O 1
ATOM 709 N N . ASP A 1 90 ? 11.960 -1.548 -3.505 1.00 96.81 90 ASP A N 1
ATOM 710 C CA . ASP A 1 90 ? 10.717 -1.225 -2.815 1.00 96.81 90 ASP A CA 1
ATOM 711 C C . ASP A 1 90 ? 10.214 0.151 -3.272 1.00 96.81 90 ASP A C 1
ATOM 713 O O . ASP A 1 90 ? 10.904 1.162 -3.144 1.00 96.81 90 ASP A O 1
ATOM 717 N N . HIS A 1 91 ? 8.991 0.193 -3.798 1.00 94.75 91 HIS A N 1
ATOM 718 C CA . HIS A 1 91 ? 8.341 1.399 -4.311 1.00 94.75 91 HIS A CA 1
ATOM 719 C C . HIS A 1 91 ? 7.209 1.815 -3.379 1.00 94.75 91 HIS A C 1
ATOM 721 O O . HIS A 1 91 ? 6.273 1.044 -3.156 1.00 94.75 91 HIS A O 1
ATOM 727 N N . GLN A 1 92 ? 7.264 3.038 -2.857 1.00 96.00 92 GLN A N 1
ATOM 728 C CA . GLN A 1 92 ? 6.216 3.589 -2.000 1.00 96.00 92 GLN A CA 1
ATOM 729 C C . GLN A 1 92 ? 5.118 4.246 -2.837 1.00 96.00 92 GLN A C 1
ATOM 731 O O . GLN A 1 92 ? 5.380 5.169 -3.606 1.00 96.00 92 GLN A O 1
ATOM 736 N N . TRP A 1 93 ? 3.880 3.786 -2.667 1.00 95.00 93 TRP A N 1
ATOM 737 C CA . TRP A 1 93 ? 2.714 4.298 -3.384 1.00 95.00 93 TRP A CA 1
ATOM 738 C C . TRP A 1 93 ? 1.642 4.809 -2.428 1.00 95.00 93 TRP A C 1
ATOM 740 O O . TRP A 1 93 ? 1.380 4.171 -1.407 1.00 95.00 93 TRP A O 1
ATOM 750 N N . PRO A 1 94 ? 1.026 5.965 -2.718 1.00 93.62 94 PRO A N 1
ATOM 751 C CA . PRO A 1 94 ? 0.139 6.617 -1.773 1.00 93.62 94 PRO A CA 1
ATOM 752 C C . PRO A 1 94 ? -1.167 5.838 -1.593 1.00 93.62 94 PRO A C 1
ATOM 754 O O . PRO A 1 94 ? -1.808 5.405 -2.557 1.00 93.62 94 PRO A O 1
ATOM 757 N N . VAL A 1 95 ? -1.583 5.739 -0.336 1.00 93.75 95 VAL A N 1
ATOM 758 C CA . VAL A 1 95 ? -2.892 5.259 0.099 1.00 93.75 95 VAL A CA 1
ATOM 759 C C . VAL A 1 95 ? -3.518 6.321 0.993 1.00 93.75 95 VAL A C 1
ATOM 761 O O . VAL A 1 95 ? -2.843 6.949 1.814 1.00 93.75 95 VAL A O 1
ATOM 764 N N . MET A 1 96 ? -4.815 6.544 0.824 1.00 94.38 96 MET A N 1
ATOM 765 C CA . MET A 1 96 ? -5.573 7.527 1.582 1.00 94.38 96 MET A CA 1
ATOM 766 C C . MET A 1 96 ? -6.818 6.896 2.198 1.00 94.38 96 MET A C 1
ATOM 768 O O . MET A 1 96 ? -7.558 6.199 1.521 1.00 94.38 96 MET A O 1
ATOM 772 N N . ILE A 1 97 ? -7.087 7.180 3.467 1.00 94.69 97 ILE A N 1
ATOM 773 C CA . ILE A 1 97 ? -8.373 6.876 4.096 1.00 94.69 97 ILE A CA 1
ATOM 774 C C . ILE A 1 97 ? -9.385 7.921 3.611 1.00 94.69 97 ILE A C 1
ATOM 776 O O . ILE A 1 97 ? -9.210 9.120 3.854 1.00 94.69 97 ILE A O 1
ATOM 780 N N . GLU A 1 98 ? -10.412 7.479 2.890 1.00 91.75 98 GLU A N 1
ATOM 781 C CA . GLU A 1 98 ? -11.435 8.354 2.313 1.00 91.75 98 GLU A CA 1
ATOM 782 C C . GLU A 1 98 ? -12.481 8.764 3.351 1.00 91.75 98 GLU A C 1
ATOM 784 O O . GLU A 1 98 ? -12.781 9.949 3.513 1.00 91.75 98 GLU A O 1
ATOM 789 N N . ASN A 1 99 ? -13.048 7.781 4.048 1.00 90.00 99 ASN A N 1
ATOM 790 C CA . ASN A 1 99 ? -14.129 8.002 4.991 1.00 90.00 99 ASN A CA 1
ATOM 791 C C . ASN A 1 99 ? -13.583 8.420 6.360 1.00 90.00 99 ASN A C 1
ATOM 793 O O . ASN A 1 99 ? -12.694 7.802 6.936 1.00 90.00 99 ASN A O 1
ATOM 797 N N . ILE A 1 100 ? -14.135 9.511 6.876 1.00 86.88 100 ILE A N 1
ATOM 798 C CA . ILE A 1 100 ? -13.667 10.150 8.116 1.00 86.88 100 ILE A CA 1
ATOM 799 C C . ILE A 1 100 ? -14.618 9.902 9.278 1.00 86.88 100 ILE A C 1
ATOM 801 O O . ILE A 1 100 ? -14.256 10.094 10.433 1.00 86.88 100 ILE A O 1
ATOM 805 N N . ASP A 1 101 ? -15.840 9.507 8.938 1.00 85.19 101 ASP A N 1
ATOM 806 C CA . ASP A 1 101 ? -16.930 9.258 9.857 1.00 85.19 101 ASP A CA 1
ATOM 807 C C . ASP A 1 101 ? -17.325 7.794 9.729 1.00 85.19 101 ASP A C 1
ATOM 809 O O . ASP A 1 101 ? -18.221 7.426 8.966 1.00 85.19 101 ASP A O 1
ATOM 813 N N . THR A 1 102 ? -16.579 6.938 10.420 1.00 86.38 102 THR A N 1
ATOM 814 C CA . THR A 1 102 ? -16.990 5.554 10.611 1.00 86.38 102 THR A CA 1
ATOM 815 C C . THR A 1 102 ? -17.142 5.239 12.086 1.00 86.38 102 THR A C 1
ATOM 817 O O . THR A 1 102 ? -16.146 5.053 12.792 1.00 86.38 102 THR A O 1
ATOM 820 N N . PRO A 1 103 ? -18.393 5.201 12.587 1.00 92.50 103 PRO A N 1
ATOM 821 C CA . PRO A 1 103 ? -18.642 4.858 13.971 1.00 92.50 103 PRO A CA 1
ATOM 822 C C . PRO A 1 103 ? -18.225 3.411 14.213 1.00 92.50 103 PRO A C 1
ATOM 824 O O . PRO A 1 103 ? -18.453 2.526 13.385 1.00 92.50 103 PRO A O 1
ATOM 827 N N . ALA A 1 104 ? -17.632 3.174 15.377 1.00 94.88 104 ALA A N 1
ATOM 828 C CA . ALA A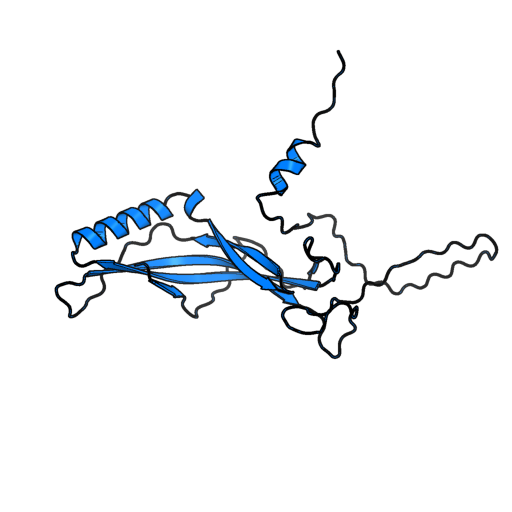 1 104 ? -17.298 1.834 15.813 1.00 94.88 104 ALA A CA 1
ATOM 829 C C . ALA A 1 104 ? -18.578 1.044 16.116 1.00 94.88 104 ALA A C 1
ATOM 831 O O . ALA A 1 104 ? -19.438 1.493 16.875 1.00 94.88 104 ALA A O 1
ATOM 832 N N . GLN A 1 105 ? -18.700 -0.135 15.518 1.00 96.25 105 GLN A N 1
ATOM 833 C CA . GLN A 1 105 ? -19.843 -1.025 15.672 1.00 96.25 105 GLN A CA 1
ATOM 834 C C . GLN A 1 105 ? -19.485 -2.158 16.627 1.00 96.25 105 GLN A C 1
ATOM 836 O O . GLN A 1 105 ? -18.424 -2.764 16.502 1.00 96.25 105 GLN A O 1
ATOM 841 N N . SER A 1 106 ? -20.367 -2.453 17.579 1.00 95.81 106 SER A N 1
ATOM 842 C CA . SER A 1 106 ? -20.166 -3.569 18.504 1.00 95.81 106 SER A CA 1
ATOM 843 C C . SER A 1 106 ? -20.441 -4.905 17.817 1.00 95.81 106 SER A C 1
ATOM 845 O O . SER A 1 106 ? -21.479 -5.070 17.174 1.00 95.81 106 SER A O 1
ATOM 847 N N . ILE A 1 107 ? -19.518 -5.857 17.965 1.00 96.25 107 ILE A N 1
ATOM 848 C CA . ILE A 1 107 ? -19.707 -7.250 17.556 1.00 96.25 107 ILE A CA 1
ATOM 849 C C . ILE A 1 107 ? -20.120 -8.057 18.781 1.00 96.25 107 ILE A C 1
ATOM 851 O O . ILE A 1 107 ? -19.423 -8.066 19.795 1.00 96.25 107 ILE A O 1
ATOM 855 N N . GLN A 1 108 ? -21.240 -8.774 18.670 1.00 94.56 108 GLN A N 1
ATOM 856 C CA . GLN A 1 108 ? -21.673 -9.695 19.717 1.00 94.56 108 GLN A CA 1
ATOM 857 C C . GLN A 1 108 ? -20.732 -10.901 19.788 1.00 94.56 108 GLN A C 1
ATOM 859 O O . GLN A 1 108 ? -20.426 -11.525 18.773 1.00 94.56 108 GLN A O 1
ATOM 864 N N . THR A 1 109 ? -20.284 -11.219 20.999 1.00 94.50 109 THR A N 1
ATOM 865 C CA . THR A 1 109 ? -19.424 -12.367 21.302 1.00 94.50 109 THR A CA 1
ATOM 866 C C . THR A 1 109 ? -20.004 -13.105 22.507 1.00 94.50 109 THR A C 1
ATOM 868 O O . THR A 1 109 ? -20.608 -12.474 23.375 1.00 94.50 109 THR A O 1
ATOM 871 N N . ASP A 1 110 ? -19.806 -14.422 22.576 1.00 95.31 110 ASP A N 1
ATOM 872 C CA . ASP A 1 110 ? -20.250 -15.238 23.717 1.00 95.31 110 ASP A CA 1
ATOM 873 C C . ASP A 1 110 ? -19.355 -15.058 24.963 1.00 95.31 110 ASP A C 1
ATOM 875 O O . ASP A 1 110 ? -19.705 -15.483 26.068 1.00 95.31 110 ASP A O 1
ATOM 879 N N . GLU A 1 111 ? -18.203 -14.400 24.806 1.00 94.62 111 GLU A N 1
ATOM 880 C CA . GLU A 1 111 ? -17.227 -14.174 25.866 1.00 94.62 111 GLU A CA 1
ATOM 881 C C . GLU A 1 111 ? -17.571 -12.925 26.685 1.00 94.62 111 GLU A C 1
ATOM 883 O O . GLU A 1 111 ? -17.589 -11.802 26.183 1.00 94.62 111 GLU A O 1
ATOM 888 N N . LYS A 1 112 ? -17.789 -13.105 27.994 1.00 91.06 112 LYS A N 1
ATOM 889 C CA . LYS A 1 112 ? -18.173 -12.007 28.906 1.00 91.06 112 LYS A CA 1
ATOM 890 C C . LYS A 1 112 ? -17.056 -10.998 29.178 1.00 91.06 112 LYS A C 1
ATOM 892 O O . LYS A 1 112 ? -17.344 -9.877 29.577 1.00 91.06 112 LYS A O 1
ATOM 897 N N . ASN A 1 113 ? -15.802 -11.406 28.990 1.00 93.69 113 ASN A N 1
ATOM 898 C CA . ASN A 1 113 ? -14.611 -10.598 29.273 1.00 93.69 113 ASN A CA 1
ATOM 899 C C . ASN A 1 113 ? -13.931 -10.113 27.984 1.00 93.69 113 ASN A C 1
ATOM 901 O O . ASN A 1 113 ? -12.718 -9.903 27.963 1.00 93.69 113 ASN A O 1
ATOM 905 N N . LEU A 1 114 ? -14.687 -10.016 26.890 1.00 95.44 114 LEU A N 1
ATOM 906 C CA . LEU A 1 114 ? -14.184 -9.571 25.602 1.00 95.44 114 LEU A CA 1
ATOM 907 C C . LEU A 1 114 ? -15.208 -8.652 24.943 1.00 95.4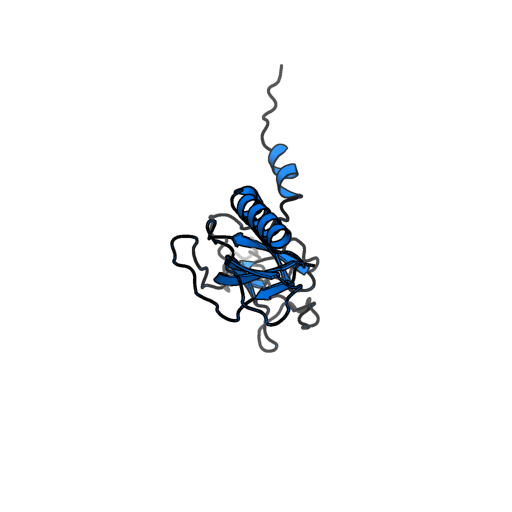4 114 LEU A C 1
ATOM 909 O O . LEU A 1 114 ? -16.307 -9.063 24.585 1.00 95.44 114 LEU A O 1
ATOM 913 N N . THR A 1 115 ? -14.813 -7.403 24.743 1.00 96.25 115 THR A N 1
ATOM 914 C CA . THR A 1 115 ? -15.535 -6.450 23.907 1.00 96.25 115 THR A CA 1
ATOM 915 C C . THR A 1 115 ? -14.808 -6.310 22.580 1.00 96.25 115 THR A C 1
ATOM 917 O O . THR A 1 115 ? -13.604 -6.036 22.549 1.00 96.25 115 THR A O 1
ATOM 920 N N . LEU A 1 116 ? -15.551 -6.472 21.486 1.00 96.81 116 LEU A N 1
ATOM 921 C CA . LEU A 1 116 ? -15.068 -6.291 20.124 1.00 96.81 116 LEU A CA 1
ATOM 922 C C . LEU A 1 116 ? -15.810 -5.130 19.467 1.00 96.81 116 LEU A C 1
ATOM 924 O O . LEU A 1 116 ? -17.038 -5.135 19.391 1.00 96.81 116 LEU A O 1
ATOM 928 N N . LEU A 1 117 ? -15.059 -4.157 18.964 1.00 96.69 117 LEU A N 1
ATOM 929 C CA . LEU A 1 117 ? -15.578 -3.076 18.139 1.00 96.69 117 LEU A CA 1
ATOM 930 C C . LEU A 1 117 ? -14.933 -3.141 16.758 1.00 96.69 117 LEU A C 1
ATOM 932 O O . LEU A 1 117 ? -13.719 -3.310 16.657 1.00 96.69 117 LEU A O 1
ATOM 936 N N . VAL A 1 118 ? -15.721 -2.972 15.701 1.00 95.69 118 VAL A N 1
ATOM 937 C CA . VAL A 1 118 ? -15.212 -2.861 14.332 1.00 95.69 118 VAL A CA 1
ATOM 938 C C . VAL A 1 118 ? -15.428 -1.465 13.787 1.00 95.69 118 VAL A C 1
ATOM 940 O O . VAL A 1 118 ? -16.508 -0.894 13.917 1.00 95.69 118 VAL A O 1
ATOM 943 N N . VAL A 1 119 ? -14.388 -0.929 13.159 1.00 94.44 119 VAL A N 1
ATOM 944 C CA . VAL A 1 119 ? -14.449 0.301 12.375 1.00 94.44 119 VAL A CA 1
ATOM 945 C C . VAL A 1 119 ? -14.206 -0.065 10.920 1.00 94.44 119 VAL A C 1
ATOM 947 O O . VAL A 1 119 ? -13.150 -0.592 10.567 1.00 94.44 119 VAL A O 1
ATOM 950 N N . ASP A 1 120 ? -15.190 0.212 10.073 1.00 92.69 120 ASP A N 1
ATOM 951 C CA . ASP A 1 120 ? -15.028 0.095 8.630 1.00 92.69 120 ASP A CA 1
ATOM 952 C C . ASP A 1 120 ? -14.224 1.288 8.112 1.00 92.69 120 ASP A C 1
ATOM 954 O O . ASP A 1 120 ? -14.490 2.433 8.466 1.00 92.69 120 ASP A O 1
ATOM 958 N N . ILE A 1 121 ? -13.255 1.059 7.238 1.00 93.19 121 ILE A N 1
ATOM 959 C CA . ILE A 1 121 ? -12.543 2.132 6.544 1.00 93.19 121 ILE A CA 1
ATOM 960 C C . ILE A 1 121 ? -12.509 1.848 5.045 1.00 93.19 121 ILE A C 1
ATOM 962 O O . ILE A 1 121 ? -12.480 0.699 4.600 1.00 93.19 121 ILE A O 1
ATOM 966 N N . MET A 1 122 ? -12.533 2.918 4.265 1.00 93.44 122 MET A N 1
ATOM 967 C CA . MET A 1 122 ? -12.408 2.903 2.820 1.00 93.44 122 MET A CA 1
ATOM 968 C C . MET A 1 122 ? -11.048 3.488 2.470 1.00 93.44 122 MET A C 1
ATOM 970 O O . MET A 1 122 ? -10.742 4.637 2.793 1.00 93.44 122 MET A O 1
ATOM 974 N N . LEU A 1 123 ? -10.208 2.653 1.876 1.00 93.44 123 LEU A N 1
ATOM 975 C CA . LEU A 1 123 ? -8.863 2.995 1.458 1.00 93.44 123 LEU A CA 1
ATOM 976 C C . LEU A 1 123 ? -8.886 3.291 -0.029 1.00 93.44 123 LEU A C 1
ATOM 978 O O . LEU A 1 123 ? -9.193 2.412 -0.825 1.00 93.44 123 LEU A O 1
ATOM 982 N N . ARG A 1 124 ? -8.496 4.498 -0.403 1.00 93.06 124 ARG A N 1
ATOM 983 C CA . ARG A 1 124 ? -8.217 4.859 -1.779 1.00 93.06 124 ARG A CA 1
ATOM 984 C C . ARG A 1 124 ? -6.741 4.649 -2.056 1.00 93.06 124 ARG A C 1
ATOM 986 O O . ARG A 1 124 ? -5.892 5.358 -1.518 1.00 93.06 124 ARG A O 1
ATOM 993 N N . GLU A 1 125 ? -6.431 3.659 -2.873 1.00 93.06 125 GLU A N 1
ATOM 994 C CA . GLU A 1 125 ? -5.067 3.233 -3.169 1.00 93.06 125 GLU A CA 1
ATOM 995 C C . GLU A 1 125 ? -4.707 3.483 -4.635 1.00 93.06 125 GLU A C 1
ATOM 997 O O . GLU A 1 125 ? -5.534 3.354 -5.542 1.00 93.06 125 GLU A O 1
ATOM 1002 N N . SER A 1 126 ? -3.442 3.829 -4.870 1.00 92.88 126 SER A N 1
ATOM 1003 C CA . SER A 1 126 ? -2.830 3.763 -6.196 1.00 92.88 126 SER A CA 1
ATOM 1004 C C . SER A 1 126 ? -1.936 2.531 -6.264 1.00 92.88 126 SER A C 1
ATOM 1006 O O . SER A 1 126 ? -1.040 2.365 -5.440 1.00 92.88 126 SER A O 1
ATOM 1008 N N . ILE A 1 127 ? -2.202 1.659 -7.232 1.00 93.38 127 ILE A N 1
ATOM 1009 C CA . ILE A 1 127 ? -1.514 0.383 -7.407 1.00 93.38 127 ILE A CA 1
ATOM 1010 C C . ILE A 1 127 ? -0.655 0.462 -8.673 1.00 93.38 127 ILE A C 1
ATOM 1012 O O . ILE A 1 127 ? -1.213 0.600 -9.771 1.00 93.38 127 ILE A O 1
ATOM 1016 N N . PRO A 1 128 ? 0.679 0.357 -8.556 1.00 95.19 128 PRO A N 1
ATOM 1017 C CA . PRO A 1 128 ? 1.544 0.239 -9.716 1.00 95.19 128 PRO A CA 1
ATOM 1018 C C . PRO A 1 128 ? 1.425 -1.144 -10.344 1.00 95.19 128 PRO A C 1
ATOM 1020 O O . PRO A 1 128 ? 1.488 -2.173 -9.672 1.00 95.19 128 PRO A O 1
ATOM 1023 N N . LEU A 1 129 ? 1.331 -1.167 -11.664 1.00 95.31 129 LEU A N 1
ATOM 1024 C CA . LEU A 1 129 ? 1.402 -2.367 -12.478 1.00 95.31 129 LEU A CA 1
ATOM 1025 C C . LEU A 1 129 ? 2.647 -2.259 -13.352 1.00 95.31 129 LEU A C 1
ATOM 1027 O O . LEU A 1 129 ? 2.604 -1.747 -14.472 1.00 95.31 129 LEU A O 1
ATOM 1031 N N . PHE A 1 130 ? 3.771 -2.714 -12.808 1.00 95.75 130 PHE A N 1
ATOM 1032 C CA . PHE A 1 130 ? 5.021 -2.793 -13.548 1.00 95.75 130 PHE A CA 1
ATOM 1033 C C . PHE A 1 130 ? 4.981 -3.944 -14.551 1.00 95.75 130 PHE A C 1
ATOM 1035 O O . PHE A 1 130 ? 4.483 -5.036 -14.264 1.00 95.75 130 PHE A O 1
ATOM 1042 N N . ARG A 1 131 ? 5.548 -3.714 -15.730 1.00 95.94 131 ARG A N 1
ATOM 1043 C CA . ARG A 1 131 ? 5.701 -4.720 -16.773 1.00 95.94 131 ARG A CA 1
ATOM 1044 C C . ARG A 1 131 ? 7.139 -4.714 -17.276 1.00 95.94 131 ARG A C 1
ATOM 1046 O O . ARG A 1 131 ? 7.636 -3.704 -17.772 1.00 95.94 131 ARG A O 1
ATOM 1053 N N . ALA A 1 132 ? 7.764 -5.879 -17.186 1.00 96.31 132 ALA A N 1
ATOM 1054 C CA . ALA A 1 132 ? 9.029 -6.213 -17.827 1.00 96.31 132 ALA A CA 1
ATOM 1055 C C . ALA A 1 132 ? 8.775 -7.019 -19.119 1.00 96.31 132 ALA A C 1
ATOM 1057 O O . ALA A 1 132 ? 7.647 -7.495 -19.313 1.00 96.31 132 ALA A O 1
ATOM 1058 N N . PRO A 1 133 ? 9.777 -7.166 -20.004 1.00 95.81 133 PRO A N 1
ATOM 1059 C CA . PRO A 1 133 ? 9.693 -8.060 -21.147 1.00 95.81 133 PRO A CA 1
ATOM 1060 C C . PRO A 1 133 ? 9.457 -9.506 -20.710 1.00 95.81 133 PRO A C 1
ATOM 1062 O O . PRO A 1 133 ? 10.051 -9.990 -19.743 1.00 95.81 133 PRO A O 1
ATOM 1065 N N . LYS A 1 134 ? 8.605 -10.209 -21.449 1.00 93.31 134 LYS A N 1
ATOM 1066 C CA . LYS A 1 134 ? 8.442 -11.664 -21.341 1.00 93.31 134 LYS A CA 1
ATOM 1067 C C . LYS A 1 134 ? 9.612 -12.397 -22.005 1.00 93.31 134 LYS A C 1
ATOM 1069 O O . LYS A 1 134 ? 10.403 -11.800 -22.725 1.00 93.31 134 LYS A O 1
ATOM 1074 N N . GLY A 1 135 ? 9.709 -13.710 -21.784 1.00 90.00 135 GLY A N 1
ATOM 1075 C CA . GLY A 1 135 ? 10.806 -14.526 -22.324 1.00 90.00 135 GLY A CA 1
ATOM 1076 C C . GLY A 1 135 ? 10.903 -14.549 -23.856 1.00 90.00 135 GLY A C 1
ATOM 1077 O O . GLY A 1 135 ? 11.981 -14.791 -24.387 1.00 90.00 135 GLY A O 1
ATOM 1078 N N . ASP A 1 136 ? 9.802 -14.289 -24.560 1.00 91.38 136 ASP A N 1
ATOM 1079 C CA . ASP A 1 136 ? 9.713 -14.186 -26.020 1.00 91.38 136 ASP A CA 1
ATOM 1080 C C . ASP A 1 136 ? 9.808 -12.742 -26.546 1.00 91.38 136 ASP A C 1
ATOM 1082 O O . ASP A 1 136 ? 9.904 -12.530 -27.755 1.00 91.38 136 ASP A O 1
ATOM 1086 N N . GLU A 1 137 ? 9.795 -11.742 -25.661 1.00 92.19 137 GLU A N 1
ATOM 1087 C CA . GLU A 1 137 ? 9.899 -10.332 -26.031 1.00 92.19 137 GLU A CA 1
ATOM 1088 C C . GLU A 1 137 ? 11.382 -9.895 -26.084 1.00 92.19 137 GLU A C 1
ATOM 1090 O O . GLU A 1 137 ? 12.203 -10.340 -25.270 1.00 92.19 137 GLU A O 1
ATOM 1095 N N . PRO A 1 138 ? 11.755 -8.993 -27.014 1.00 93.19 138 PRO A N 1
ATOM 1096 C CA . PRO A 1 138 ? 13.077 -8.376 -27.014 1.00 93.19 138 PRO A CA 1
ATOM 1097 C C . PRO A 1 138 ? 13.385 -7.733 -25.660 1.00 93.19 138 PRO A C 1
ATOM 1099 O O . PRO A 1 138 ? 12.543 -7.036 -25.088 1.00 93.19 138 PRO A O 1
ATOM 1102 N N . ASN A 1 139 ? 14.602 -7.941 -25.166 1.00 95.06 139 ASN A N 1
ATOM 1103 C CA . ASN A 1 139 ? 15.048 -7.438 -23.873 1.00 95.06 139 ASN A CA 1
ATOM 1104 C C . ASN A 1 139 ? 16.493 -6.921 -23.940 1.00 95.06 139 ASN A C 1
ATOM 1106 O O . ASN A 1 139 ? 17.208 -7.164 -24.912 1.00 95.06 139 ASN A O 1
ATOM 1110 N N . ASP A 1 140 ? 16.901 -6.166 -22.926 1.00 93.69 140 ASP A N 1
ATOM 1111 C CA . ASP A 1 140 ? 18.231 -5.561 -22.829 1.00 93.69 140 ASP A CA 1
ATOM 1112 C C . ASP A 1 140 ? 19.317 -6.500 -22.273 1.00 93.69 140 ASP A C 1
ATOM 1114 O O . ASP A 1 140 ? 20.489 -6.121 -22.246 1.00 93.69 140 ASP A O 1
ATOM 1118 N N . GLY A 1 141 ? 18.941 -7.704 -21.827 1.00 94.69 141 GLY A N 1
ATOM 1119 C CA . GLY A 1 141 ? 19.837 -8.712 -21.259 1.00 94.69 141 GLY A CA 1
ATOM 1120 C C . GLY A 1 141 ? 20.549 -8.299 -19.967 1.00 94.69 141 GLY A C 1
ATOM 1121 O O . GLY A 1 141 ? 21.546 -8.922 -19.608 1.00 94.69 141 GLY A O 1
ATOM 1122 N N . LYS A 1 142 ? 20.106 -7.232 -19.286 1.00 94.88 142 LYS A N 1
ATOM 1123 C CA . LYS A 1 142 ? 20.782 -6.728 -18.078 1.00 94.88 142 LYS A CA 1
ATOM 1124 C C . LYS A 1 142 ? 20.349 -7.439 -16.793 1.00 94.88 142 LYS A C 1
ATOM 1126 O O . LYS A 1 142 ? 21.062 -7.354 -15.791 1.00 94.88 142 LYS A O 1
ATOM 1131 N N . GLY A 1 143 ? 19.179 -8.072 -16.785 1.00 94.56 143 GLY A N 1
ATOM 1132 C CA . GLY A 1 143 ? 18.656 -8.856 -15.662 1.00 94.56 143 GLY A CA 1
ATOM 1133 C C . GLY A 1 143 ? 18.973 -10.347 -15.793 1.00 94.56 143 GLY A C 1
ATOM 1134 O O . GLY A 1 143 ? 19.525 -10.795 -16.796 1.00 94.56 143 GLY A O 1
ATOM 1135 N N . ASP A 1 144 ? 18.591 -11.130 -14.788 1.00 95.12 144 ASP A N 1
ATOM 1136 C CA . ASP A 1 144 ? 18.626 -12.598 -14.843 1.00 95.12 144 ASP A CA 1
ATOM 1137 C C . ASP A 1 144 ? 17.274 -13.218 -15.257 1.00 95.12 144 ASP A C 1
ATOM 1139 O O . ASP A 1 144 ? 17.179 -14.421 -15.500 1.00 95.12 144 ASP A O 1
ATOM 1143 N N . GLY A 1 145 ? 16.229 -12.390 -15.380 1.00 92.31 145 GLY A N 1
ATOM 1144 C CA . GLY A 1 145 ? 14.878 -12.809 -15.760 1.00 92.31 145 GLY A CA 1
ATOM 1145 C C . GLY A 1 145 ? 14.006 -13.272 -14.589 1.00 92.31 145 GLY A C 1
ATOM 1146 O O . GLY A 1 145 ? 12.855 -13.656 -14.807 1.00 92.31 145 GLY A O 1
ATOM 1147 N N . SER A 1 146 ? 14.509 -13.221 -13.356 1.00 93.56 146 SER A N 1
ATOM 1148 C CA . SER A 1 146 ? 13.726 -13.469 -12.145 1.00 93.56 146 SER A CA 1
ATOM 1149 C C . SER A 1 146 ? 12.793 -12.288 -11.817 1.00 93.56 146 SER A C 1
ATOM 1151 O O . SER A 1 146 ? 12.995 -11.177 -12.308 1.00 93.56 146 SER A O 1
ATOM 1153 N N . PRO A 1 147 ? 11.769 -12.475 -10.960 1.00 89.62 147 PRO A N 1
ATOM 1154 C CA . PRO A 1 147 ? 10.926 -11.366 -10.492 1.00 89.62 147 PRO A CA 1
ATOM 1155 C C . PRO A 1 147 ? 11.693 -10.270 -9.730 1.00 89.62 147 PRO A C 1
ATOM 1157 O O . PRO A 1 147 ? 11.278 -9.111 -9.722 1.00 89.62 147 PRO A O 1
ATOM 1160 N N . GLU A 1 148 ? 12.804 -10.640 -9.093 1.00 95.12 148 GLU A N 1
ATOM 1161 C CA . GLU A 1 148 ? 13.667 -9.735 -8.328 1.00 95.12 148 GLU A CA 1
ATOM 1162 C C . GLU A 1 148 ? 14.694 -9.026 -9.216 1.00 95.12 148 GLU A C 1
ATOM 1164 O O . GLU A 1 148 ? 15.152 -7.943 -8.876 1.00 95.12 148 GLU A O 1
ATOM 1169 N N . ASP A 1 149 ? 15.029 -9.589 -10.374 1.00 96.25 149 ASP A N 1
ATOM 1170 C CA . ASP A 1 149 ? 15.974 -8.991 -11.311 1.00 96.25 149 ASP A CA 1
ATOM 1171 C C . ASP A 1 149 ? 15.542 -9.201 -12.778 1.00 96.25 149 ASP A C 1
ATOM 1173 O O . ASP A 1 149 ? 16.238 -9.836 -13.578 1.00 96.25 149 ASP A O 1
ATOM 1177 N N . PRO A 1 150 ? 14.377 -8.658 -13.177 1.00 96.81 150 PRO A N 1
ATOM 1178 C CA . PR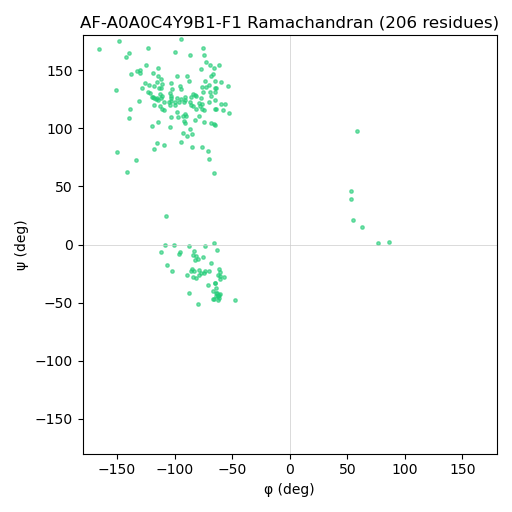O A 1 150 ? 13.862 -8.837 -14.522 1.00 96.81 150 PRO A CA 1
ATOM 1179 C C . PRO A 1 150 ? 14.730 -8.089 -15.539 1.00 96.81 150 PRO A C 1
ATOM 1181 O O . PRO A 1 150 ? 15.358 -7.070 -15.231 1.00 96.81 150 PRO A O 1
ATOM 1184 N N . ASN A 1 151 ? 14.730 -8.559 -16.785 1.00 97.06 151 ASN A N 1
ATOM 1185 C CA . ASN A 1 151 ? 15.324 -7.792 -17.878 1.00 97.06 151 ASN A CA 1
ATOM 1186 C C . ASN A 1 151 ? 14.531 -6.500 -18.129 1.00 97.06 151 ASN A C 1
ATOM 1188 O O . ASN A 1 151 ? 13.328 -6.445 -17.878 1.00 97.06 151 ASN A O 1
ATOM 1192 N N . GLY A 1 152 ? 15.198 -5.463 -18.631 1.00 95.69 152 GLY A N 1
ATOM 1193 C CA . GLY A 1 152 ? 14.543 -4.267 -19.151 1.00 95.69 152 GLY A CA 1
ATOM 1194 C C . GLY A 1 152 ? 14.175 -4.431 -20.622 1.00 95.69 152 GLY A C 1
ATOM 1195 O O . GLY A 1 152 ? 14.700 -5.300 -21.322 1.00 95.69 152 GLY A O 1
ATOM 1196 N N . TYR A 1 153 ? 13.283 -3.581 -21.123 1.00 94.94 153 TYR A N 1
ATOM 1197 C CA . TYR A 1 153 ? 13.080 -3.453 -22.566 1.00 94.94 153 TYR A CA 1
ATOM 1198 C C . TYR A 1 153 ? 14.329 -2.850 -23.231 1.00 94.94 153 TYR A C 1
ATOM 1200 O O . TYR A 1 153 ? 15.004 -2.014 -22.623 1.00 94.94 153 TYR A O 1
ATOM 1208 N N . PRO A 1 154 ? 14.647 -3.241 -24.478 1.00 91.19 154 PRO A N 1
ATOM 1209 C CA . PRO A 1 154 ? 15.836 -2.762 -25.166 1.00 91.19 154 PRO A CA 1
ATOM 1210 C C . PRO A 1 154 ? 15.751 -1.252 -25.406 1.00 91.19 154 PRO A C 1
ATOM 1212 O O . PRO A 1 154 ? 14.736 -0.737 -25.874 1.00 91.19 154 PRO A O 1
ATOM 1215 N N . TYR A 1 155 ? 16.844 -0.544 -25.120 1.00 76.25 155 TYR A N 1
ATOM 1216 C CA . TYR A 1 155 ? 16.999 0.862 -25.480 1.00 76.25 155 TYR A CA 1
ATOM 1217 C C . TYR A 1 155 ? 17.654 0.975 -26.857 1.00 76.25 155 TYR A C 1
ATOM 1219 O O . TYR A 1 155 ? 18.833 0.657 -27.021 1.00 76.25 155 TYR A O 1
ATOM 1227 N N . THR A 1 156 ? 16.917 1.458 -27.854 1.00 62.66 156 THR A N 1
ATOM 1228 C CA . THR A 1 156 ? 17.486 1.810 -29.159 1.00 62.66 156 THR A CA 1
ATOM 1229 C C . THR A 1 156 ? 17.921 3.273 -29.150 1.00 62.66 156 THR A C 1
ATOM 1231 O O . THR A 1 156 ? 17.091 4.182 -29.112 1.00 62.66 156 THR A O 1
ATOM 1234 N N . ARG A 1 157 ? 19.235 3.520 -29.185 1.00 51.38 157 ARG A N 1
ATOM 1235 C CA . ARG A 1 157 ? 19.795 4.872 -29.306 1.00 51.38 157 ARG A CA 1
ATOM 1236 C C . ARG A 1 157 ? 19.840 5.276 -30.778 1.00 51.38 157 ARG A C 1
ATOM 1238 O O . ARG A 1 157 ? 20.558 4.656 -31.555 1.00 51.38 157 ARG A O 1
ATOM 1245 N N . VAL A 1 158 ? 19.139 6.346 -31.148 1.00 51.50 158 VAL A N 1
ATOM 1246 C CA . VAL A 1 158 ? 19.293 6.963 -32.474 1.00 51.50 158 VAL A CA 1
ATOM 1247 C C . VAL A 1 158 ? 20.619 7.722 -32.500 1.00 51.50 158 VAL A C 1
ATOM 1249 O O . VAL A 1 158 ? 20.801 8.690 -31.761 1.00 51.50 158 VAL A O 1
ATOM 1252 N N . ILE A 1 159 ? 21.554 7.287 -33.343 1.00 55.81 159 ILE A N 1
ATOM 1253 C CA . ILE A 1 159 ? 22.778 8.033 -33.645 1.00 55.81 159 ILE A CA 1
ATOM 1254 C C . ILE A 1 159 ? 22.574 8.663 -35.019 1.00 55.81 159 ILE A C 1
ATOM 1256 O O . ILE A 1 159 ? 22.541 7.962 -36.026 1.00 55.81 159 ILE A O 1
ATOM 1260 N N . ARG A 1 160 ? 22.428 9.989 -35.064 1.00 53.78 160 ARG A N 1
ATOM 1261 C CA . ARG A 1 160 ? 22.508 10.728 -36.327 1.00 53.78 160 ARG A CA 1
ATOM 1262 C C . ARG A 1 160 ? 23.983 10.883 -36.679 1.00 53.78 160 ARG A C 1
ATOM 1264 O O . ARG A 1 160 ? 24.702 11.585 -35.973 1.00 53.78 160 ARG A O 1
ATOM 1271 N N . ILE A 1 161 ? 24.426 10.196 -37.726 1.00 64.38 161 ILE A N 1
ATOM 1272 C CA . ILE A 1 161 ? 25.764 10.369 -38.290 1.00 64.38 161 ILE A CA 1
ATOM 1273 C C . ILE A 1 161 ? 25.617 11.314 -39.476 1.00 64.38 161 ILE A C 1
ATOM 1275 O O . ILE A 1 161 ? 25.033 10.947 -40.492 1.00 64.38 161 ILE A O 1
ATOM 1279 N N . THR A 1 162 ? 26.124 12.532 -39.332 1.00 57.84 162 THR A N 1
ATOM 1280 C CA . THR A 1 162 ? 26.257 13.460 -40.455 1.00 57.84 162 THR A CA 1
ATOM 1281 C C . THR A 1 162 ? 27.636 13.234 -41.065 1.00 57.84 162 THR A C 1
ATOM 1283 O O . THR A 1 162 ? 28.639 13.607 -40.462 1.00 57.84 162 THR A O 1
ATOM 1286 N N . ASP A 1 163 ? 27.700 12.570 -42.219 1.00 56.69 163 ASP A N 1
ATOM 1287 C CA . ASP A 1 163 ? 28.936 12.436 -42.994 1.00 56.69 163 ASP A CA 1
ATOM 1288 C C . ASP A 1 163 ? 29.021 13.589 -44.006 1.00 56.69 163 ASP A C 1
ATOM 1290 O O . ASP A 1 163 ? 28.290 13.624 -44.997 1.00 56.69 163 ASP A O 1
ATOM 1294 N N . GLU A 1 164 ? 29.896 14.561 -43.741 1.00 61.53 164 GLU A N 1
ATOM 1295 C CA . GLU A 1 164 ? 30.112 15.719 -44.621 1.00 61.53 164 GLU A CA 1
ATOM 1296 C C . GLU A 1 164 ? 30.778 15.347 -45.958 1.00 61.53 164 GLU A C 1
ATOM 1298 O O . GLU A 1 164 ? 30.741 16.140 -46.898 1.00 61.53 164 GLU A O 1
ATOM 1303 N N . VAL A 1 165 ? 31.374 14.156 -46.084 1.00 60.38 165 VAL A N 1
ATOM 1304 C CA . VAL A 1 165 ? 32.214 13.804 -47.241 1.00 60.38 165 VAL A CA 1
ATOM 1305 C C . VAL A 1 165 ? 31.406 13.183 -48.385 1.00 60.38 165 VAL A C 1
ATOM 1307 O O . VAL A 1 165 ? 31.798 13.293 -49.547 1.00 60.38 165 VAL A O 1
ATOM 1310 N N . VAL A 1 166 ? 30.264 12.554 -48.089 1.00 59.81 166 VAL A N 1
ATOM 1311 C CA . VAL A 1 166 ? 29.529 11.717 -49.060 1.00 59.81 166 VAL A CA 1
ATOM 1312 C C . VAL A 1 166 ? 28.183 12.326 -49.479 1.00 59.81 166 VAL A C 1
ATOM 1314 O O . VAL A 1 166 ? 27.534 11.816 -50.391 1.00 59.81 166 VAL A O 1
ATOM 1317 N N . GLY A 1 167 ? 27.745 13.433 -48.863 1.00 52.75 167 GLY A N 1
ATOM 1318 C CA . GLY A 1 167 ? 26.503 14.131 -49.240 1.00 52.75 167 GLY A CA 1
ATOM 1319 C C . GLY A 1 167 ? 25.254 13.239 -49.236 1.00 52.75 167 GLY A C 1
ATOM 1320 O O . GLY A 1 167 ? 24.280 13.534 -49.922 1.00 52.75 167 GLY A O 1
ATOM 1321 N N . THR A 1 168 ? 25.300 12.120 -48.509 1.00 51.22 168 THR A N 1
ATOM 1322 C CA . THR A 1 168 ? 24.236 11.118 -48.474 1.00 51.22 168 THR A CA 1
ATOM 1323 C C . THR A 1 168 ? 23.653 11.102 -47.070 1.00 51.22 168 THR A C 1
ATOM 1325 O O . THR A 1 168 ? 24.278 10.604 -46.137 1.00 51.22 168 THR A O 1
ATOM 1328 N N . GLU A 1 169 ? 22.454 11.661 -46.909 1.00 46.72 169 GLU A N 1
ATOM 1329 C CA . GLU A 1 169 ? 21.669 11.499 -45.686 1.00 46.72 169 GLU A CA 1
ATOM 1330 C C . GLU A 1 169 ? 21.086 10.085 -45.669 1.00 46.72 169 GLU A C 1
ATOM 1332 O O . GLU A 1 169 ? 20.148 9.768 -46.401 1.00 46.72 169 GLU A O 1
ATOM 1337 N N . MET A 1 170 ? 21.649 9.206 -44.842 1.00 47.06 170 MET A N 1
ATOM 1338 C CA . MET A 1 170 ? 21.020 7.923 -44.550 1.00 47.06 170 MET A CA 1
ATOM 1339 C C . MET A 1 170 ? 20.098 8.109 -43.343 1.00 47.06 170 MET A C 1
ATOM 1341 O O . MET A 1 170 ? 20.532 8.047 -42.193 1.00 47.06 170 MET A O 1
ATOM 1345 N N . GLN A 1 171 ? 18.820 8.380 -43.605 1.00 42.97 171 GLN A N 1
ATOM 1346 C CA . GLN A 1 171 ? 17.789 8.409 -42.572 1.00 42.97 171 GLN A CA 1
ATOM 1347 C C . GLN A 1 171 ? 17.241 6.987 -42.388 1.00 42.97 171 GLN A C 1
ATOM 1349 O O . GLN A 1 171 ? 16.439 6.509 -43.186 1.00 42.97 171 GLN A O 1
ATOM 1354 N N . VAL A 1 172 ? 17.713 6.284 -41.358 1.00 46.34 172 VAL A N 1
ATOM 1355 C CA . VAL A 1 172 ? 17.103 5.021 -40.923 1.00 46.34 172 VAL A CA 1
ATOM 1356 C C . VAL A 1 172 ? 16.094 5.361 -39.830 1.00 46.34 172 VAL A C 1
ATOM 1358 O O . VAL A 1 172 ? 16.461 5.551 -38.672 1.00 46.34 172 VAL A O 1
ATOM 1361 N N . ASP A 1 173 ? 14.828 5.494 -40.219 1.00 45.66 173 ASP A N 1
ATOM 1362 C CA . ASP A 1 173 ? 13.716 5.709 -39.293 1.00 45.66 173 ASP A CA 1
ATOM 1363 C C . ASP A 1 173 ? 13.209 4.362 -38.754 1.00 45.66 173 ASP A C 1
ATOM 1365 O O . ASP A 1 173 ? 12.218 3.826 -39.238 1.00 45.66 173 ASP A O 1
ATOM 1369 N N . ASP A 1 174 ? 13.852 3.843 -37.708 1.00 40.59 174 ASP A N 1
ATOM 1370 C CA . ASP A 1 174 ? 13.216 2.886 -36.794 1.00 40.59 174 ASP A CA 1
ATOM 1371 C C . ASP A 1 174 ? 12.976 3.590 -35.460 1.00 40.59 174 ASP A C 1
ATOM 1373 O O . ASP A 1 174 ? 13.795 3.601 -34.538 1.00 40.59 174 ASP A O 1
ATOM 1377 N N . THR A 1 175 ? 11.835 4.271 -35.404 1.00 36.38 175 THR A N 1
ATOM 1378 C CA . THR A 1 175 ? 11.457 5.134 -34.290 1.00 36.38 175 THR A CA 1
ATOM 1379 C C . THR A 1 175 ? 10.528 4.376 -33.344 1.00 36.38 175 THR A C 1
ATOM 1381 O O . THR A 1 175 ? 9.376 4.126 -33.684 1.00 36.38 175 THR A O 1
ATOM 1384 N N . TYR A 1 176 ? 10.967 4.110 -32.114 1.00 43.28 176 TYR A N 1
ATOM 1385 C CA . TYR A 1 176 ? 10.058 4.208 -30.9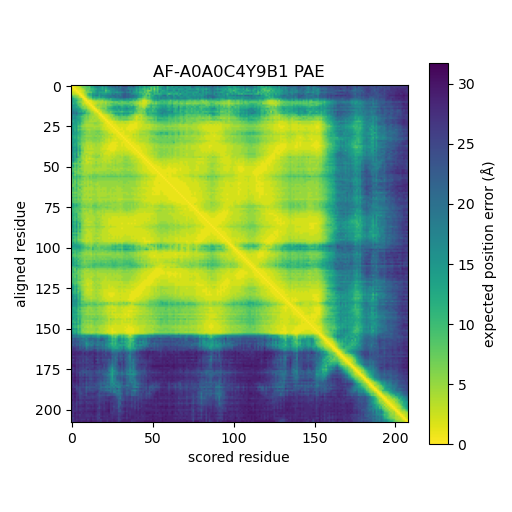73 1.00 43.28 17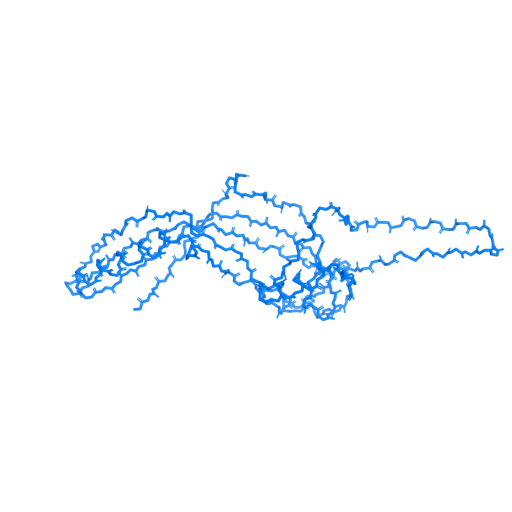6 TYR A CA 1
ATOM 1386 C C . TYR A 1 176 ? 10.413 5.495 -30.246 1.00 43.28 176 TYR A C 1
ATOM 1388 O O . TYR A 1 176 ? 11.403 5.578 -29.521 1.00 43.28 176 TYR A O 1
ATOM 1396 N N . GLN A 1 177 ? 9.609 6.531 -30.481 1.00 37.00 177 GLN A N 1
ATOM 1397 C CA . GLN A 1 177 ? 9.562 7.659 -29.567 1.00 37.00 177 GLN A CA 1
ATOM 1398 C C . GLN A 1 177 ? 9.162 7.058 -28.219 1.00 37.00 177 GLN A C 1
ATOM 1400 O O . GLN A 1 177 ? 8.064 6.524 -28.096 1.00 37.00 177 GLN A O 1
ATOM 1405 N N . VAL A 1 178 ? 10.036 7.117 -27.215 1.00 43.16 178 VAL A N 1
ATOM 1406 C CA . VAL A 1 178 ? 9.530 7.300 -25.858 1.00 43.16 178 VAL A CA 1
ATOM 1407 C C . VAL A 1 178 ? 8.995 8.720 -25.914 1.00 43.16 178 VAL A C 1
ATOM 1409 O O . VAL A 1 178 ? 9.815 9.634 -26.039 1.00 43.16 178 VAL A O 1
ATOM 1412 N N . PRO A 1 179 ? 7.672 8.949 -25.989 1.00 37.47 179 PRO A N 1
ATOM 1413 C CA . PRO A 1 179 ? 7.204 10.309 -26.008 1.00 37.47 179 PRO A CA 1
ATOM 1414 C C . PRO A 1 179 ? 7.567 10.872 -24.640 1.00 37.47 179 PRO A C 1
ATOM 1416 O O . PRO A 1 179 ? 6.941 10.566 -23.629 1.00 37.47 179 PRO A O 1
ATOM 1419 N N . ILE A 1 180 ? 8.619 11.685 -24.603 1.00 42.22 180 ILE A N 1
ATOM 1420 C CA . ILE A 1 180 ? 8.831 12.630 -23.521 1.00 42.22 180 ILE A CA 1
ATOM 1421 C C . ILE A 1 180 ? 7.725 13.667 -23.735 1.00 42.22 180 ILE A C 1
ATOM 1423 O O . ILE A 1 180 ? 7.954 14.737 -24.297 1.00 42.22 180 ILE A O 1
ATOM 1427 N N . PHE A 1 181 ? 6.477 13.302 -23.422 1.00 36.31 181 PHE A N 1
ATOM 1428 C CA . PHE A 1 181 ? 5.390 14.261 -23.400 1.00 36.31 181 PHE A CA 1
ATOM 1429 C C . PHE A 1 181 ? 5.803 15.309 -22.371 1.00 36.31 181 PHE A C 1
ATOM 1431 O O . PHE A 1 181 ? 6.095 14.984 -21.221 1.00 36.31 181 PHE A O 1
ATOM 1438 N N . GLY A 1 182 ? 5.895 16.562 -22.816 1.00 36.62 182 GLY A N 1
ATOM 1439 C CA . GLY A 1 182 ? 6.186 17.734 -21.995 1.00 36.62 182 GLY A CA 1
ATOM 1440 C C . GLY A 1 182 ? 5.071 18.028 -20.991 1.00 36.62 182 GLY A C 1
ATOM 1441 O O . GLY A 1 182 ? 4.453 19.085 -21.038 1.00 36.62 182 GLY A O 1
ATOM 1442 N N . GLY A 1 183 ? 4.809 17.087 -20.091 1.00 36.03 183 GLY A N 1
ATOM 1443 C CA . GLY A 1 183 ? 3.809 17.150 -19.043 1.00 36.03 183 GLY A CA 1
ATOM 1444 C C . GLY A 1 183 ? 4.277 16.316 -17.862 1.00 36.03 183 GLY A C 1
ATOM 1445 O O . GLY A 1 183 ? 3.848 15.184 -17.719 1.00 36.03 183 GLY A O 1
ATOM 1446 N N . GLY A 1 184 ? 5.179 16.889 -17.058 1.00 34.78 184 GLY A N 1
ATOM 1447 C CA . GLY A 1 184 ? 5.565 16.406 -15.730 1.00 34.78 184 GLY A CA 1
ATOM 1448 C C . GLY A 1 184 ? 6.116 14.982 -15.688 1.00 34.78 184 GLY A C 1
ATOM 1449 O O . GLY A 1 184 ? 5.361 14.028 -15.566 1.00 34.78 184 GLY A O 1
ATOM 1450 N N . ALA A 1 185 ? 7.443 14.834 -15.675 1.00 33.38 185 ALA A N 1
ATOM 1451 C CA . ALA A 1 185 ? 8.046 13.600 -15.190 1.00 33.38 185 ALA A CA 1
ATOM 1452 C C . ALA A 1 185 ? 7.480 13.297 -13.790 1.00 33.38 185 ALA A C 1
ATOM 1454 O O . ALA A 1 185 ? 7.746 14.042 -12.845 1.00 33.38 185 ALA A O 1
ATOM 1455 N N . ILE A 1 186 ? 6.699 12.224 -13.648 1.00 40.47 186 ILE A N 1
ATOM 1456 C CA . ILE A 1 186 ? 6.416 11.656 -12.331 1.00 40.47 186 ILE A CA 1
ATOM 1457 C C . ILE A 1 186 ? 7.686 10.907 -11.938 1.00 40.47 186 ILE A C 1
ATOM 1459 O O . ILE A 1 186 ? 7.851 9.715 -12.180 1.00 40.47 186 ILE A O 1
ATOM 1463 N N . ALA A 1 187 ? 8.636 11.650 -11.378 1.00 36.03 187 ALA A N 1
ATOM 1464 C CA . ALA A 1 187 ? 9.673 11.045 -10.574 1.00 36.03 187 ALA A CA 1
ATOM 1465 C C . ALA A 1 187 ? 8.976 10.439 -9.351 1.00 36.03 187 ALA A C 1
ATOM 1467 O O . ALA A 1 187 ? 8.383 11.165 -8.551 1.00 36.03 187 ALA A O 1
ATOM 1468 N N . ILE A 1 188 ? 9.042 9.116 -9.198 1.00 39.62 188 ILE A N 1
ATOM 1469 C CA . ILE A 1 188 ? 8.795 8.476 -7.904 1.00 39.62 188 ILE A CA 1
ATOM 1470 C C . ILE A 1 188 ? 10.004 8.843 -7.042 1.00 39.62 188 ILE A C 1
ATOM 1472 O O . ILE A 1 188 ? 10.995 8.120 -6.978 1.00 39.62 188 ILE A O 1
ATOM 1476 N N . ALA A 1 189 ? 9.980 10.048 -6.485 1.00 36.25 189 ALA A N 1
ATOM 1477 C CA . ALA A 1 189 ? 10.947 10.465 -5.494 1.00 36.25 189 ALA A CA 1
ATOM 1478 C C . ALA A 1 189 ? 10.480 9.931 -4.140 1.00 36.25 189 ALA A C 1
ATOM 1480 O O . ALA A 1 189 ? 9.344 10.183 -3.735 1.00 36.25 189 ALA A O 1
ATOM 1481 N N . ASN A 1 190 ? 11.363 9.239 -3.418 1.00 34.72 190 ASN A N 1
ATOM 1482 C CA . ASN A 1 190 ? 11.224 9.162 -1.968 1.00 34.72 190 ASN A CA 1
ATOM 1483 C C . ASN A 1 190 ? 11.201 10.607 -1.456 1.00 34.72 190 ASN A C 1
ATOM 1485 O O . ASN A 1 190 ? 12.121 11.385 -1.722 1.00 34.72 190 ASN A O 1
ATOM 1489 N N . THR A 1 191 ? 10.122 10.988 -0.776 1.00 41.59 191 THR A N 1
ATOM 1490 C CA . THR A 1 191 ? 9.853 12.375 -0.361 1.00 41.59 191 THR A CA 1
ATOM 1491 C C . THR A 1 191 ? 10.876 12.953 0.617 1.00 41.59 191 THR A C 1
ATOM 1493 O O . THR A 1 191 ? 10.816 14.147 0.901 1.00 41.59 191 THR A O 1
ATOM 1496 N N . ASP A 1 192 ? 11.840 12.155 1.071 1.00 40.78 192 ASP A N 1
ATOM 1497 C CA . ASP A 1 192 ? 12.888 12.601 1.985 1.00 40.78 192 ASP A CA 1
ATOM 1498 C C . ASP A 1 192 ? 14.072 13.284 1.270 1.00 40.78 192 ASP A C 1
ATOM 1500 O O . ASP A 1 192 ? 14.721 14.133 1.876 1.00 40.78 192 ASP A O 1
ATOM 1504 N N . ASP A 1 193 ? 14.303 13.036 -0.029 1.00 39.16 193 ASP A N 1
ATOM 1505 C CA . ASP A 1 193 ? 15.414 13.666 -0.779 1.00 39.16 193 ASP A CA 1
ATOM 1506 C C . ASP A 1 193 ? 14.981 14.836 -1.684 1.00 39.16 193 ASP A C 1
ATOM 1508 O O . ASP A 1 193 ? 15.771 15.733 -1.987 1.00 39.16 193 ASP A O 1
ATOM 1512 N N . ALA A 1 194 ? 13.709 14.893 -2.094 1.00 40.53 194 ALA A N 1
ATOM 1513 C CA . ALA A 1 194 ? 13.242 15.871 -3.085 1.00 40.53 194 ALA A CA 1
ATOM 1514 C C . ALA A 1 194 ? 13.130 17.317 -2.557 1.00 40.53 194 ALA A C 1
ATOM 1516 O O . ALA A 1 194 ? 13.177 18.269 -3.342 1.00 40.53 194 ALA A O 1
ATOM 1517 N N . LEU A 1 195 ? 13.004 17.511 -1.240 1.00 34.16 195 LEU A N 1
ATOM 1518 C CA . LEU A 1 195 ? 12.890 18.849 -0.642 1.00 34.16 195 LEU A CA 1
ATOM 1519 C C . LEU A 1 195 ? 14.237 19.584 -0.557 1.00 34.16 195 LEU A C 1
ATOM 1521 O O . LEU A 1 195 ? 14.267 20.814 -0.595 1.00 34.16 195 LEU A O 1
ATOM 1525 N N . THR A 1 196 ? 15.355 18.858 -0.521 1.00 37.84 196 THR A N 1
ATOM 1526 C CA . THR A 1 196 ? 16.690 19.457 -0.355 1.00 37.84 196 THR A CA 1
ATOM 1527 C C . THR A 1 196 ? 17.250 19.996 -1.676 1.00 37.84 196 THR A C 1
ATOM 1529 O O . THR A 1 196 ? 17.982 20.986 -1.691 1.00 37.84 196 THR A O 1
ATOM 1532 N N . THR A 1 197 ? 16.869 19.407 -2.812 1.00 37.56 197 THR A N 1
ATOM 1533 C CA . THR A 1 197 ? 17.362 19.828 -4.136 1.00 37.56 197 THR A CA 1
ATOM 1534 C C . THR A 1 197 ? 16.572 21.004 -4.723 1.00 37.56 197 THR A C 1
ATOM 1536 O O . THR A 1 197 ? 17.139 21.820 -5.451 1.00 37.56 197 THR A O 1
ATOM 1539 N N . LEU A 1 198 ? 15.290 21.163 -4.371 1.00 32.78 198 LEU A N 1
ATOM 1540 C CA . LEU A 1 198 ? 14.449 22.252 -4.891 1.00 32.78 198 LEU A CA 1
ATOM 1541 C C . LEU A 1 198 ? 14.684 23.609 -4.205 1.00 32.78 198 LEU A C 1
ATOM 1543 O O . LEU A 1 198 ? 14.438 24.639 -4.825 1.00 32.78 198 LEU A O 1
ATOM 1547 N N . LEU A 1 199 ? 15.227 23.644 -2.982 1.00 35.97 199 LEU A N 1
ATOM 1548 C CA . LEU A 1 199 ? 15.506 24.904 -2.273 1.00 35.97 199 LEU A CA 1
ATOM 1549 C C . LEU A 1 199 ? 16.835 25.578 -2.670 1.00 35.97 199 LEU A C 1
ATOM 1551 O O . LEU A 1 199 ? 17.015 26.760 -2.388 1.00 35.97 199 LEU A O 1
ATOM 1555 N N . ASN A 1 200 ? 17.733 24.882 -3.377 1.00 38.81 200 ASN A N 1
ATOM 1556 C CA . ASN A 1 200 ? 19.061 25.409 -3.730 1.00 38.81 200 ASN A CA 1
ATOM 1557 C C . ASN A 1 200 ? 19.195 25.933 -5.174 1.00 38.81 200 ASN A C 1
ATOM 1559 O O . ASN A 1 200 ? 20.268 26.407 -5.537 1.00 38.81 200 ASN A O 1
ATOM 1563 N N . SER A 1 201 ? 18.144 25.878 -6.005 1.00 40.78 201 SER A N 1
ATOM 1564 C CA . SER A 1 201 ? 18.232 26.286 -7.425 1.00 40.78 201 SER A CA 1
ATOM 1565 C C . SER A 1 201 ? 17.524 27.600 -7.788 1.00 40.78 201 SER A C 1
ATOM 1567 O O . SER A 1 201 ? 17.615 28.045 -8.930 1.00 40.78 201 SER A O 1
ATOM 1569 N N . THR A 1 202 ? 16.885 28.283 -6.833 1.00 41.06 202 THR A N 1
ATOM 1570 C CA . THR A 1 202 ? 16.194 29.564 -7.079 1.00 41.06 202 THR A CA 1
ATOM 1571 C C . THR A 1 202 ? 16.517 30.615 -6.021 1.00 41.06 202 THR A C 1
ATOM 1573 O O . THR A 1 202 ? 15.673 30.975 -5.208 1.00 41.06 202 THR A O 1
ATOM 1576 N N . MET A 1 203 ? 17.738 31.147 -6.058 1.00 34.47 203 MET A N 1
ATOM 1577 C CA . MET A 1 203 ? 18.057 32.473 -5.517 1.00 34.47 203 MET A CA 1
ATOM 1578 C C . MET A 1 203 ? 19.023 33.162 -6.495 1.00 34.47 203 MET A C 1
ATOM 1580 O O . MET A 1 203 ? 20.176 32.740 -6.597 1.00 34.47 203 MET A O 1
ATOM 1584 N N . PRO A 1 204 ? 18.597 34.194 -7.245 1.00 36.53 204 PRO A N 1
ATOM 1585 C CA . PRO A 1 204 ? 19.522 35.013 -8.014 1.00 36.53 204 PRO A CA 1
ATOM 1586 C C . PRO A 1 204 ? 20.365 35.853 -7.047 1.00 36.53 204 PRO A C 1
ATOM 1588 O O . PRO A 1 204 ? 19.838 36.618 -6.239 1.00 36.53 204 PRO A O 1
ATOM 1591 N N . SER A 1 205 ? 21.686 35.709 -7.127 1.00 43.97 205 SER A N 1
ATOM 1592 C CA . SER A 1 205 ? 22.644 36.538 -6.400 1.00 43.97 205 SER A CA 1
ATOM 1593 C C . SER A 1 205 ? 22.552 37.989 -6.885 1.00 43.97 205 SER A C 1
ATOM 1595 O O . SER A 1 205 ? 23.057 38.324 -7.959 1.00 43.97 205 SER A O 1
ATOM 1597 N N . HIS A 1 206 ? 21.913 38.858 -6.104 1.00 38.38 206 HIS A N 1
ATOM 1598 C CA . HIS A 1 206 ? 22.059 40.301 -6.261 1.00 38.38 206 HIS A CA 1
ATOM 1599 C C . HIS A 1 206 ? 23.341 40.750 -5.555 1.00 38.38 206 HIS A C 1
ATOM 1601 O O . HIS A 1 206 ? 23.469 40.619 -4.340 1.00 38.38 206 HIS A O 1
ATOM 1607 N N . ASN A 1 207 ? 24.280 41.272 -6.345 1.00 42.66 207 ASN A N 1
ATOM 1608 C CA . ASN A 1 207 ? 25.461 41.979 -5.866 1.00 42.66 207 ASN A CA 1
ATOM 1609 C C . ASN A 1 207 ? 25.056 43.283 -5.161 1.00 42.66 207 ASN A C 1
ATOM 1611 O O . ASN A 1 207 ? 24.326 44.093 -5.741 1.00 42.66 207 ASN A O 1
ATOM 1615 N N . LEU A 1 208 ? 25.612 43.490 -3.968 1.00 42.28 208 LEU A N 1
ATOM 1616 C CA . LEU A 1 208 ? 25.980 44.788 -3.404 1.00 42.28 208 LEU A CA 1
ATOM 1617 C C . LEU A 1 208 ? 27.431 44.691 -2.931 1.00 42.28 208 LEU A C 1
ATOM 1619 O O . LEU A 1 208 ? 27.767 43.645 -2.331 1.00 42.28 208 LEU A O 1
#

Nearest PDB structures (foldseek):
  8jan-assembly1_y  TM=7.709E-01  e=7.906E-07  Escherichia phage P1
  8hdr-assembly1_G  TM=5.472E-01  e=1.855E-03  uncultured cyanophage
  8hqo-assembly1_a  TM=5.789E-01  e=8.741E-02  Escherichia phage DT57C
  8b0g-assembly1_B  TM=9.094E-02  e=3.683E+00  Homo sapiens

Sequence (208 aa):
MMIVALAKDYVPVSGDFSRQVGDDEWITVPADEKGRIFKLRQMQGDRRAQLLIAAAEEESARSLAAQFCLWVASVPNRRFYATYRFAGLDHQWPVMIENIDTPAQSIQTDEKNLTLLVVDIMLRESIPLFRAPKGDEPNDGKGDGSPEDPNGYPYTRVIRITDEVVGTEMQVDDTYQVPIFGGGAIAIANTDDALTTLLNSTMPSHNL

Foldseek 3Di:
DKDKDWDPDWDFDDCPPHDFFPDWAWDFAPPDPLRFIWTKGKGKTKTKIKIKQKFQDPVVSQVVQVVVLVQLLDPVSQKDWDWDAFLQDTFTWIKGFDDSDWHWDWDDDPDNRMTMTMTMTIIITMDMDIDADDPPAAFPPSFPCDRNTRTGHDDDDDDQDDDPPPPDRDDDPPDDPSPPPPDDDPRSDPPVPPVVVVVPPDDDDDDD

Radius of gyration: 25.2 Å; Cα contacts (8 Å, |Δi|>4): 319; chains: 1; bounding box: 54×60×78 Å

Solvent-accessible surface area (backbone atoms only — not comparable to full-atom values): 12915 Å² total; per-residue (Å²): 127,84,56,79,53,75,59,93,55,76,39,76,56,66,75,84,84,51,81,70,40,84,60,76,39,83,44,65,56,90,86,44,90,81,66,44,35,36,31,38,28,42,46,49,31,35,35,50,33,43,41,49,43,67,27,59,44,62,70,59,31,50,52,52,47,53,51,48,43,56,46,48,56,36,74,80,63,27,55,51,69,47,78,46,78,54,59,72,38,79,42,79,29,60,30,31,53,69,64,58,84,48,75,68,40,80,54,94,63,96,52,90,65,49,32,38,34,38,30,63,40,38,34,41,35,50,44,80,45,76,44,60,51,54,97,90,44,74,50,55,72,80,34,85,65,43,80,51,34,44,26,14,39,58,84,83,79,88,78,88,78,85,56,87,87,72,81,61,86,81,81,79,86,82,80,79,76,77,76,79,63,94,67,74,85,82,70,89,61,65,79,84,61,59,64,67,63,65,71,74,76,78,76,86,86,76,87,130

pLDDT: mean 78.28, std 22.75, range [32.53, 97.38]

Secondary structure (DSSP, 8-state):
--EEEEEEEEEEPPTTT---EEEEEEEE-TT-TT--EEEEEEEEEEEEEEEEEEESSHHHHHHHHHHHHHHHHSGGGGEEEEEEEETTEEEEEEEEE--S--PPEEEP-S-TT-EEEEEEEEEEEEEEEEEPPPTTS---S-S-SSSSSPPPBP---------TTT---------------SS-------TTTHHHHHSSS-------

Mean predicted aligned error: 12.29 Å

Organism: NCBI:txid68895